Protein AF-M3PSP5-F1 (afdb_monomer)

InterPro domains:
  IPR040838 SabA, N-terminal extracellular adhesion domain [PF18304] (1-96)

Solvent-accessible surface area (backbone atoms only — not comparable to full-atom values): 12560 Å² total; per-residue (Å²): 134,87,83,80,88,46,71,69,58,51,48,49,50,52,50,49,55,52,50,48,53,65,69,66,36,55,78,44,66,11,85,61,64,26,48,46,41,74,40,71,76,63,64,45,34,44,50,82,75,40,36,70,48,52,49,30,53,51,50,24,48,52,30,50,53,50,27,49,54,52,49,53,56,55,57,74,65,59,68,97,65,86,81,74,59,96,78,69,42,68,86,41,73,85,57,40,55,61,32,54,53,46,29,56,50,26,52,54,50,49,52,36,41,50,27,56,48,46,30,50,52,28,54,69,64,35,73,65,63,47,37,60,26,44,35,33,55,86,43,84,51,59,81,52,90,54,101,55,32,75,48,31,43,29,66,52,40,48,62,50,46,54,51,50,55,50,50,41,56,52,55,48,52,54,34,50,51,45,34,52,50,19,49,38,46,71,40,31,70,60,48,51,52,48,51,55,50,50,43,51,49,52,38,57,54,42,74,74,43,87,90,35,74,90,53,60,66,74,56,85,85,80,91,85,135

Foldseek 3Di:
DDDDDDQLVVLVVLLVVLCCLVVVQDKDQCPPQVVLLVHDRDTGTCCVVCVLVSVLSNLLSVLSNVLVVLVVVLVVPDDPDQDADPDQDLVDPVRLPSLVVLLVSLVSVLSSLVSLVSSLVSLVSRDDSNSVQLQDQPDDAQPDDDPPRRSHNSPNNVVVSVVSVVVSVVVNVVSVVSNVVSVCSNVVVVNVVVVVVVLVVLLVVLVPDPPSPVCHCVDDDDDDD

pLDDT: mean 90.33, std 10.08, range [54.62, 98.81]

Sequence (225 aa):
MTYHNNAEYLLQQAATIMQVLMTQNPHVQTSNGGKAWGLSSTPGNVMDIFGPSFNAINEMIKNAQTALAKTQQLNANENAQITQPDNFNPYTSKDKGFAQEMLNRAEAQAEILNLAKQVADNFHSIQGPIQGDLEQCKAGSAGVITNNTWGSGCAFVKETLNSLEQHTAYYGNQVNQDRALAQTILNFKEALNTLNKDSKAINNGISHLPNAKPLQNMTHAAQNP

Nearest PDB structures (foldseek):
  6gmm-assembly1_A  TM=6.313E-01  e=1.521E-07  Helicobacter pylori
  5lp2-assembly1_B  TM=7.710E-01  e=2.043E-06  Helicobacter pylori G27
  6qd6-assembly9_I  TM=7.468E-01  e=5.679E-04  Helicobacter pylori
  4o5j-assembly1_A  TM=5.998E-01  e=1.055E-04  Helicobacter pylori 26695
  6qd6-assembly7_G  TM=6.123E-01  e=6.252E-04  Helicobacter pylori

Mean predicted aligned error: 6.65 Å

Structure (mmCIF, N/CA/C/O backbone):
data_AF-M3PSP5-F1
#
_entry.id   AF-M3PSP5-F1
#
loop_
_atom_site.group_PDB
_atom_site.id
_atom_site.type_symbol
_atom_site.label_atom_id
_atom_site.label_alt_id
_atom_site.label_comp_id
_atom_site.label_asym_id
_atom_site.label_entity_id
_atom_site.label_seq_id
_atom_site.pdbx_PDB_ins_code
_atom_site.Cartn_x
_atom_site.Cartn_y
_atom_site.Cartn_z
_atom_site.occupancy
_atom_site.B_iso_or_equiv
_atom_site.auth_seq_id
_atom_site.auth_comp_id
_atom_site.auth_asym_id
_atom_site.auth_atom_id
_atom_site.pdbx_PDB_model_num
ATOM 1 N N . MET A 1 1 ? -9.233 -10.350 -34.232 1.00 54.62 1 MET A N 1
ATOM 2 C CA . MET A 1 1 ? -8.281 -10.294 -33.103 1.00 54.62 1 MET A CA 1
ATOM 3 C C . MET A 1 1 ? -9.091 -10.107 -31.837 1.00 54.62 1 MET A C 1
ATOM 5 O O . MET A 1 1 ? -9.946 -9.230 -31.826 1.00 54.62 1 MET A O 1
ATOM 9 N N . THR A 1 2 ? -8.883 -10.944 -30.824 1.00 77.06 2 THR A N 1
ATOM 10 C CA . THR A 1 2 ? -9.488 -10.747 -29.499 1.00 77.06 2 THR A CA 1
ATOM 11 C C . THR A 1 2 ? -8.565 -9.826 -28.717 1.00 77.06 2 THR A C 1
ATOM 13 O O . THR A 1 2 ? -7.399 -10.157 -28.517 1.00 77.06 2 THR A O 1
ATOM 16 N N . TYR A 1 3 ? -9.055 -8.649 -28.339 1.00 74.38 3 TYR A N 1
ATOM 17 C CA . TYR A 1 3 ? -8.290 -7.711 -27.524 1.00 74.38 3 TYR A CA 1
ATOM 18 C C . TYR A 1 3 ? -8.563 -8.003 -26.051 1.00 74.38 3 TYR A C 1
ATOM 20 O O . TYR A 1 3 ? -9.712 -7.983 -25.613 1.00 74.38 3 TYR A O 1
ATOM 28 N N . HIS A 1 4 ? -7.506 -8.276 -25.292 1.00 86.25 4 HIS A N 1
ATOM 29 C CA . HIS A 1 4 ? -7.582 -8.412 -23.844 1.00 86.25 4 HIS A CA 1
ATOM 30 C C . HIS A 1 4 ? -7.244 -7.061 -23.210 1.00 86.25 4 HIS A C 1
ATOM 32 O O . HIS A 1 4 ? -6.147 -6.541 -23.393 1.00 86.25 4 HIS A O 1
ATOM 38 N N . ASN A 1 5 ? -8.204 -6.478 -22.493 1.00 90.62 5 ASN A N 1
ATOM 39 C CA . ASN A 1 5 ? -8.057 -5.188 -21.817 1.00 90.62 5 ASN A CA 1
ATOM 40 C C . ASN A 1 5 ? -8.432 -5.329 -20.336 1.00 90.62 5 ASN A C 1
ATOM 42 O O . ASN A 1 5 ? -9.436 -4.793 -19.875 1.00 90.62 5 ASN A O 1
ATOM 46 N N . ASN A 1 6 ? -7.669 -6.144 -19.611 1.00 94.94 6 ASN A N 1
ATOM 47 C CA . ASN A 1 6 ? -7.788 -6.286 -18.164 1.00 94.94 6 ASN A CA 1
ATOM 48 C C . ASN A 1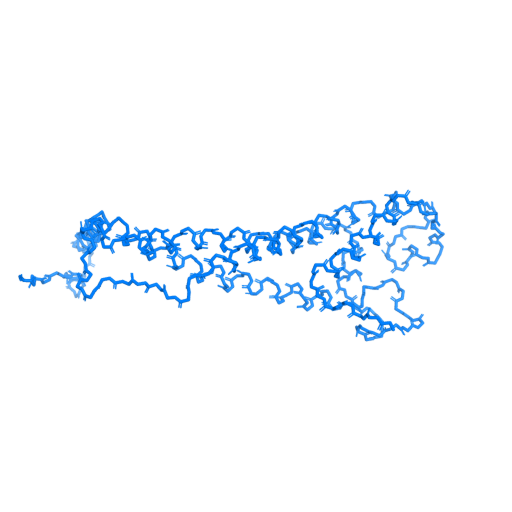 6 ? -6.409 -6.107 -17.513 1.00 94.94 6 ASN A C 1
ATOM 50 O O . ASN A 1 6 ? -5.380 -6.229 -18.182 1.00 94.94 6 ASN A O 1
ATOM 54 N N . ALA A 1 7 ? -6.399 -5.801 -16.214 1.00 95.88 7 ALA A N 1
ATOM 55 C CA . ALA A 1 7 ? -5.177 -5.468 -15.485 1.00 95.88 7 ALA A CA 1
ATOM 56 C C . ALA A 1 7 ? -4.135 -6.597 -15.521 1.00 95.88 7 ALA A C 1
ATOM 58 O O . ALA A 1 7 ? -2.956 -6.323 -15.721 1.00 95.88 7 ALA A O 1
ATOM 59 N N . GLU A 1 8 ? -4.565 -7.854 -15.389 1.00 96.25 8 GLU A N 1
ATOM 60 C CA . GLU A 1 8 ? -3.681 -9.026 -15.410 1.00 96.25 8 GLU A CA 1
ATOM 61 C C . GLU A 1 8 ? -2.929 -9.122 -16.740 1.00 96.25 8 GLU A C 1
ATOM 63 O O . GLU A 1 8 ? -1.700 -9.186 -16.773 1.00 96.25 8 GLU A O 1
ATOM 68 N N . TYR A 1 9 ? -3.668 -9.033 -17.847 1.00 96.56 9 TYR A N 1
ATOM 69 C CA . TYR A 1 9 ? -3.096 -9.077 -19.183 1.00 96.56 9 TYR A CA 1
ATOM 70 C C . TYR A 1 9 ? -2.145 -7.901 -19.436 1.00 96.56 9 TYR A C 1
ATOM 72 O O . TYR A 1 9 ? -1.029 -8.108 -19.911 1.00 96.56 9 TYR A O 1
ATOM 80 N N . LEU A 1 10 ? -2.548 -6.671 -19.104 1.00 97.25 10 LEU A N 1
ATOM 81 C CA . LEU A 1 10 ? -1.727 -5.481 -19.348 1.00 97.25 10 LEU A CA 1
ATOM 82 C C . LEU A 1 10 ? -0.448 -5.470 -18.499 1.00 97.25 10 LEU A C 1
ATOM 84 O O . LEU A 1 10 ? 0.620 -5.136 -19.014 1.00 97.25 10 LEU A O 1
ATOM 88 N N . LEU A 1 11 ? -0.521 -5.897 -17.234 1.00 98.00 11 LEU A N 1
ATOM 89 C CA . LEU A 1 11 ? 0.659 -6.061 -16.381 1.00 98.00 11 LEU A CA 1
ATOM 90 C C . LEU A 1 11 ? 1.593 -7.148 -16.921 1.00 98.00 11 LEU A C 1
ATOM 92 O O . LEU A 1 11 ? 2.808 -6.967 -16.899 1.00 98.00 11 LEU A O 1
ATOM 96 N N . GLN A 1 12 ? 1.053 -8.240 -17.471 1.00 97.81 12 GLN A N 1
ATOM 97 C CA . GLN A 1 12 ? 1.862 -9.268 -18.127 1.00 97.81 12 GLN A CA 1
ATOM 98 C C . GLN A 1 12 ? 2.560 -8.739 -19.390 1.00 97.81 12 GLN A C 1
ATOM 100 O O . GLN A 1 12 ? 3.720 -9.076 -19.639 1.00 97.81 12 GLN A O 1
ATOM 105 N N . GLN A 1 13 ? 1.895 -7.893 -20.184 1.00 97.44 13 GLN A N 1
ATOM 106 C CA . GLN A 1 13 ? 2.531 -7.239 -21.332 1.00 97.44 13 GLN A CA 1
ATOM 107 C C . GLN A 1 13 ? 3.665 -6.309 -20.881 1.00 97.44 13 GLN A C 1
ATOM 109 O O . GLN A 1 13 ? 4.766 -6.388 -21.425 1.00 97.44 13 GLN A O 1
ATOM 114 N N . ALA A 1 14 ? 3.440 -5.491 -19.847 1.00 97.50 14 ALA A N 1
ATOM 115 C CA . ALA A 1 14 ? 4.476 -4.632 -19.274 1.00 97.50 14 ALA A CA 1
ATOM 116 C C . ALA A 1 14 ? 5.675 -5.448 -18.754 1.00 97.50 14 ALA A C 1
ATOM 118 O O . ALA A 1 14 ? 6.821 -5.134 -19.081 1.00 97.50 14 ALA A O 1
ATOM 119 N N . ALA A 1 15 ? 5.418 -6.540 -18.024 1.00 98.19 15 ALA A N 1
ATOM 120 C CA . ALA A 1 15 ? 6.452 -7.463 -17.552 1.00 98.19 15 ALA A CA 1
ATOM 121 C C . ALA A 1 15 ? 7.258 -8.058 -18.716 1.00 98.19 15 ALA A C 1
ATOM 123 O O . ALA A 1 15 ? 8.484 -8.117 -18.657 1.00 98.19 15 ALA A O 1
ATOM 124 N N . THR A 1 16 ? 6.579 -8.447 -19.799 1.00 98.19 16 THR A N 1
ATOM 125 C CA . THR A 1 16 ? 7.215 -9.013 -20.998 1.00 98.19 16 THR A CA 1
ATOM 126 C C . THR A 1 16 ? 8.126 -7.992 -21.680 1.00 98.19 16 THR A C 1
ATOM 128 O O . THR A 1 16 ? 9.257 -8.324 -22.029 1.00 98.19 16 THR A O 1
ATOM 131 N N . ILE A 1 17 ? 7.677 -6.740 -21.831 1.00 96.88 17 ILE A N 1
ATOM 132 C CA . ILE A 1 17 ? 8.497 -5.654 -22.394 1.00 96.88 17 ILE A CA 1
ATOM 133 C C . ILE A 1 17 ? 9.771 -5.470 -21.564 1.00 96.88 17 ILE A C 1
ATOM 135 O O . ILE A 1 17 ? 10.871 -5.475 -22.119 1.00 96.88 17 ILE A O 1
ATOM 139 N N . MET A 1 18 ? 9.635 -5.368 -20.238 1.00 97.62 18 MET A N 1
ATOM 140 C CA . MET A 1 18 ? 10.781 -5.206 -19.342 1.00 97.62 18 MET A CA 1
ATOM 141 C C . MET A 1 18 ? 11.732 -6.398 -19.405 1.00 97.62 18 MET A C 1
ATOM 143 O O . MET A 1 18 ? 12.938 -6.213 -19.550 1.00 97.62 18 MET A O 1
ATOM 147 N N . GLN A 1 19 ? 11.200 -7.620 -19.379 1.00 97.56 19 GLN A N 1
ATOM 148 C CA . GLN A 1 19 ? 11.998 -8.836 -19.485 1.00 97.56 19 GLN A CA 1
ATOM 149 C C . GLN A 1 19 ? 12.806 -8.872 -20.787 1.00 97.56 19 GLN A C 1
ATOM 151 O O . GLN A 1 19 ? 13.998 -9.184 -20.755 1.00 97.56 19 GLN A O 1
ATOM 156 N N . VAL A 1 20 ? 12.187 -8.537 -21.924 1.00 97.94 20 VAL A N 1
ATOM 157 C CA . VAL A 1 20 ? 12.868 -8.493 -23.225 1.00 97.94 20 VAL A CA 1
ATOM 158 C C . VAL A 1 20 ? 13.975 -7.442 -23.220 1.00 97.94 20 VAL A C 1
ATOM 160 O O . VAL A 1 20 ? 15.101 -7.771 -23.587 1.00 97.94 20 VAL A O 1
ATOM 163 N N . LEU A 1 21 ? 13.701 -6.216 -22.763 1.00 95.19 21 LEU A N 1
ATOM 164 C CA . LEU A 1 21 ? 14.703 -5.144 -22.704 1.00 95.19 21 LEU A CA 1
ATOM 165 C C . LEU A 1 21 ? 15.902 -5.525 -21.828 1.00 95.19 21 LEU A C 1
ATOM 167 O O . LEU A 1 21 ? 17.046 -5.358 -22.249 1.00 95.19 21 LEU A O 1
ATOM 171 N N . MET A 1 22 ? 15.643 -6.078 -20.641 1.00 95.62 22 MET A N 1
ATOM 172 C CA . MET A 1 22 ? 16.691 -6.458 -19.693 1.00 95.62 22 MET A CA 1
ATOM 173 C C . MET A 1 22 ? 17.503 -7.671 -20.166 1.00 95.62 22 MET A C 1
ATOM 175 O O . MET A 1 22 ? 18.712 -7.718 -19.958 1.00 95.62 22 MET A O 1
ATOM 179 N N . THR A 1 23 ? 16.860 -8.643 -20.823 1.00 96.94 23 THR A N 1
ATOM 180 C CA . THR A 1 23 ? 17.513 -9.892 -21.258 1.00 96.94 23 THR A CA 1
ATOM 181 C C . THR A 1 23 ? 18.279 -9.717 -22.562 1.00 96.94 23 THR A C 1
ATOM 183 O O . THR A 1 23 ? 19.411 -10.174 -22.679 1.00 96.94 23 THR A O 1
ATOM 186 N N . GLN A 1 24 ? 17.662 -9.077 -23.559 1.00 96.88 24 GLN A N 1
ATOM 187 C CA . GLN A 1 24 ? 18.307 -8.860 -24.856 1.00 96.88 24 GLN A CA 1
ATOM 188 C C . GLN A 1 24 ? 19.417 -7.811 -24.764 1.00 96.88 24 GLN A C 1
ATOM 190 O O . GLN A 1 24 ? 20.310 -7.809 -25.605 1.00 96.88 24 GLN A O 1
ATOM 195 N N . ASN A 1 25 ? 19.349 -6.934 -23.753 1.00 94.12 25 ASN A N 1
ATOM 196 C CA . ASN A 1 25 ? 20.342 -5.914 -23.436 1.00 94.12 25 ASN A CA 1
ATOM 197 C C . ASN A 1 25 ? 20.912 -5.202 -24.684 1.00 94.12 25 ASN A C 1
ATOM 199 O O . ASN A 1 25 ? 22.128 -5.197 -24.891 1.00 94.12 25 ASN A O 1
ATOM 203 N N . PRO A 1 26 ? 20.054 -4.652 -25.568 1.00 91.56 26 PRO A N 1
ATOM 204 C CA . PRO A 1 26 ? 20.502 -4.100 -26.838 1.00 91.56 26 PRO A CA 1
ATOM 205 C C . PRO A 1 26 ? 21.483 -2.938 -26.656 1.00 91.56 26 PRO A C 1
ATOM 207 O O . PRO A 1 26 ? 21.406 -2.165 -25.698 1.00 91.56 26 PRO A O 1
ATOM 210 N N . HIS A 1 27 ? 22.369 -2.780 -27.636 1.00 88.25 27 HIS A N 1
ATOM 211 C CA . HIS A 1 27 ? 23.301 -1.662 -27.702 1.00 88.25 27 HIS A CA 1
ATOM 212 C C . HIS A 1 27 ? 22.599 -0.385 -28.189 1.00 88.25 27 HIS A C 1
ATOM 214 O O . HIS A 1 27 ? 21.970 -0.375 -29.249 1.00 88.25 27 HIS A O 1
ATOM 220 N N . VAL A 1 28 ? 22.768 0.722 -27.465 1.00 82.12 28 VAL A N 1
ATOM 221 C CA . VAL A 1 28 ? 22.212 2.036 -27.808 1.00 82.12 28 VAL A CA 1
ATOM 222 C C . VAL A 1 28 ? 23.326 3.006 -28.184 1.00 82.12 28 VAL A C 1
ATOM 224 O O . VAL A 1 28 ? 24.282 3.234 -27.444 1.00 82.12 28 VAL A O 1
ATOM 227 N N . GLN A 1 29 ? 23.174 3.630 -29.353 1.00 75.88 29 GLN A N 1
ATOM 228 C CA . GLN A 1 29 ? 23.988 4.771 -29.762 1.00 75.88 29 GLN A CA 1
ATOM 229 C C . GLN A 1 29 ? 23.452 6.035 -29.078 1.00 75.88 29 GLN A C 1
ATOM 231 O O . GLN A 1 29 ? 22.361 6.521 -29.386 1.00 75.88 29 GLN A O 1
ATOM 236 N N . THR A 1 30 ? 24.208 6.582 -28.128 1.00 64.44 30 THR A N 1
ATOM 237 C CA . THR A 1 30 ? 23.757 7.721 -27.309 1.00 64.44 30 THR A CA 1
ATOM 238 C C . THR A 1 30 ? 23.994 9.085 -27.954 1.00 64.44 30 THR A C 1
ATOM 240 O O . THR A 1 30 ? 23.561 10.094 -27.395 1.00 64.44 30 THR A O 1
ATOM 243 N N . SER A 1 31 ? 24.600 9.129 -29.148 1.00 62.66 31 SER A N 1
ATOM 244 C CA . SER A 1 31 ? 24.856 10.358 -29.915 1.00 62.66 31 SER A CA 1
ATOM 245 C C . SER A 1 31 ? 23.592 11.198 -30.136 1.00 62.66 31 SER A C 1
ATOM 247 O O . SER A 1 31 ? 23.681 12.424 -30.064 1.00 62.66 31 SER A O 1
ATOM 249 N N . ASN A 1 32 ? 22.432 10.540 -30.283 1.00 59.47 32 ASN A N 1
ATOM 250 C CA . ASN A 1 32 ? 21.101 11.161 -30.274 1.00 59.47 32 ASN A CA 1
ATOM 251 C C . ASN A 1 32 ? 20.176 10.574 -29.190 1.00 59.47 32 ASN A C 1
ATOM 253 O O . ASN A 1 32 ? 19.455 11.319 -28.534 1.00 59.47 32 ASN A O 1
ATOM 257 N N . GLY A 1 33 ? 20.215 9.253 -28.963 1.00 57.66 33 GLY A N 1
ATOM 258 C CA . GLY A 1 33 ? 19.268 8.571 -28.073 1.00 57.66 33 GLY A CA 1
ATOM 259 C C . GLY A 1 33 ? 19.502 8.807 -26.580 1.00 57.66 33 GLY A C 1
ATOM 260 O O . GLY A 1 33 ? 18.540 8.873 -25.836 1.00 57.66 33 GLY A O 1
ATOM 261 N N . GLY A 1 34 ? 20.753 8.970 -26.134 1.00 61.78 34 GLY A N 1
ATOM 262 C CA . GLY A 1 34 ? 21.088 9.178 -24.715 1.00 61.78 34 GLY A CA 1
ATOM 263 C C . GLY A 1 34 ? 21.032 10.647 -24.301 1.00 61.78 34 GLY A C 1
ATOM 264 O O . GLY A 1 34 ? 20.540 10.962 -23.221 1.00 61.78 34 GLY A O 1
ATOM 265 N N . LYS A 1 35 ? 21.430 11.562 -25.199 1.00 65.56 35 LYS A N 1
ATOM 266 C CA . LYS A 1 35 ? 21.263 13.013 -24.995 1.00 65.56 35 LYS A CA 1
ATOM 267 C C . LYS A 1 35 ? 19.806 13.412 -24.760 1.00 65.56 35 LYS A C 1
ATOM 269 O O . LYS A 1 35 ? 19.552 14.330 -23.990 1.00 65.56 35 LYS A O 1
ATOM 274 N N . ALA A 1 36 ? 18.872 12.713 -25.407 1.00 65.75 36 ALA A N 1
ATOM 275 C CA . ALA A 1 36 ? 17.437 12.908 -25.229 1.00 65.75 36 ALA A CA 1
ATOM 276 C C . ALA A 1 36 ? 16.971 12.723 -23.775 1.00 65.75 36 ALA A C 1
ATOM 278 O O . ALA A 1 36 ? 16.025 13.379 -23.362 1.00 65.75 36 ALA A O 1
ATOM 279 N N . TRP A 1 37 ? 17.669 11.874 -23.016 1.00 69.19 37 TRP A N 1
ATOM 280 C CA . TRP A 1 37 ? 17.407 11.574 -21.605 1.00 69.19 37 TRP A CA 1
ATOM 281 C C . TRP A 1 37 ? 18.421 12.255 -20.662 1.00 69.19 37 TRP A C 1
ATOM 283 O O . TRP A 1 37 ? 18.691 11.791 -19.555 1.00 69.19 37 TRP A O 1
ATOM 293 N N . GLY A 1 38 ? 19.096 13.311 -21.140 1.00 67.19 38 GLY A N 1
ATOM 294 C CA . GLY A 1 38 ? 20.093 14.057 -20.364 1.00 67.19 38 GLY A CA 1
ATOM 295 C C . GLY A 1 38 ? 21.379 13.286 -20.035 1.00 67.19 38 GLY A C 1
ATOM 296 O O . GLY A 1 38 ? 22.119 13.700 -19.143 1.00 67.19 38 GLY A O 1
ATOM 297 N N . LEU A 1 39 ? 21.664 12.179 -20.729 1.00 69.31 39 LEU A N 1
ATOM 298 C CA . LEU A 1 39 ? 22.824 11.324 -20.463 1.00 69.31 39 LEU A CA 1
ATOM 299 C C . LEU A 1 39 ? 24.069 11.775 -21.243 1.00 69.31 39 LEU A C 1
ATOM 301 O O . LEU A 1 39 ? 23.979 12.337 -22.341 1.00 69.31 39 LEU A O 1
ATOM 305 N N . SER A 1 40 ? 25.255 11.490 -20.694 1.00 65.31 40 SER A N 1
ATOM 306 C CA . SER A 1 40 ? 26.525 11.703 -21.394 1.00 65.31 40 SER A CA 1
ATOM 307 C C . SER A 1 40 ? 26.607 10.835 -22.661 1.00 65.31 40 SER A C 1
ATOM 309 O O . SER A 1 40 ? 25.990 9.775 -22.766 1.00 65.31 40 SER A O 1
ATOM 311 N N . SER A 1 41 ? 27.343 11.303 -23.673 1.00 63.50 41 SER A N 1
ATOM 312 C CA . SER A 1 41 ? 27.431 10.658 -24.995 1.00 63.50 41 SER A CA 1
ATOM 313 C C . SER A 1 41 ? 28.362 9.439 -25.008 1.00 63.50 41 SER A C 1
ATOM 315 O O . SER A 1 41 ? 29.310 9.393 -25.788 1.00 63.50 41 SER A O 1
ATOM 317 N N . THR A 1 42 ? 28.100 8.458 -24.147 1.00 67.88 42 THR A N 1
ATOM 318 C CA . THR A 1 42 ? 28.816 7.177 -24.126 1.00 67.88 42 THR A CA 1
ATOM 319 C C . THR A 1 42 ? 27.889 6.091 -24.671 1.00 67.88 42 THR A C 1
ATOM 321 O O . THR A 1 42 ? 26.865 5.820 -24.043 1.00 67.88 42 THR A O 1
ATOM 324 N N . PRO A 1 43 ? 28.135 5.529 -25.868 1.00 73.81 43 PRO A N 1
ATOM 325 C CA . PRO A 1 43 ? 27.390 4.370 -26.352 1.00 73.81 43 PRO A CA 1
ATOM 326 C C . PRO A 1 43 ? 27.550 3.192 -25.387 1.00 73.81 43 PRO A C 1
ATOM 328 O O . PRO A 1 43 ? 28.601 3.043 -24.765 1.00 73.81 43 PRO A O 1
ATOM 331 N N . GLY A 1 44 ? 26.522 2.362 -25.258 1.00 82.62 44 GLY A N 1
ATOM 332 C CA . GLY A 1 44 ? 26.545 1.238 -24.328 1.00 82.62 44 GLY A CA 1
ATOM 333 C C . GLY A 1 44 ? 25.271 0.415 -24.391 1.00 82.62 44 GLY A C 1
ATOM 334 O O . GLY A 1 44 ? 24.332 0.758 -25.114 1.00 82.62 44 GLY A O 1
ATOM 335 N N . ASN A 1 45 ? 25.235 -0.684 -23.645 1.00 89.88 45 ASN A N 1
ATOM 336 C CA . ASN A 1 45 ? 24.037 -1.509 -23.580 1.00 89.88 45 ASN A CA 1
ATOM 337 C C . ASN A 1 45 ? 22.996 -0.873 -22.653 1.00 89.88 45 ASN A C 1
ATOM 339 O O . ASN A 1 45 ? 23.337 -0.152 -21.713 1.00 89.88 45 ASN A O 1
ATOM 343 N N . VAL A 1 46 ? 21.712 -1.146 -22.891 1.00 89.25 46 VAL A N 1
ATOM 344 C CA . VAL A 1 46 ? 20.628 -0.545 -22.093 1.00 89.25 46 VAL A CA 1
ATOM 345 C C . VAL A 1 46 ? 20.721 -0.852 -20.602 1.00 89.25 46 VAL A C 1
ATOM 347 O O . VAL A 1 46 ? 20.327 -0.007 -19.812 1.00 89.25 46 VAL A O 1
ATOM 350 N N . MET A 1 47 ? 21.251 -2.005 -20.188 1.00 92.19 47 MET A N 1
ATOM 351 C CA . MET A 1 47 ? 21.399 -2.328 -18.765 1.00 92.19 47 MET A CA 1
ATOM 352 C C . MET A 1 47 ? 22.514 -1.527 -18.096 1.00 92.19 47 MET A C 1
ATOM 354 O O . MET A 1 47 ? 22.370 -1.156 -16.933 1.00 92.19 47 MET A O 1
ATOM 358 N N . ASP A 1 48 ? 23.580 -1.205 -18.828 1.00 89.50 48 ASP A N 1
ATOM 359 C CA . ASP A 1 48 ? 24.665 -0.362 -18.314 1.00 89.50 48 ASP A CA 1
ATOM 360 C C . ASP A 1 48 ? 24.176 1.080 -18.106 1.00 89.50 48 ASP A C 1
ATOM 362 O O . ASP A 1 48 ? 24.606 1.774 -17.188 1.00 89.50 48 ASP A O 1
ATOM 366 N N . ILE A 1 49 ? 23.243 1.520 -18.956 1.00 85.25 49 ILE A N 1
ATOM 367 C CA . ILE A 1 49 ? 22.728 2.891 -18.985 1.00 85.25 49 ILE A CA 1
ATOM 368 C C . ILE A 1 49 ? 21.504 3.073 -18.069 1.00 85.25 49 ILE A C 1
ATOM 370 O O . ILE A 1 49 ? 21.415 4.057 -17.338 1.00 85.25 49 ILE A O 1
ATOM 374 N N . PHE A 1 50 ? 20.552 2.139 -18.109 1.00 89.75 50 PHE A N 1
ATOM 375 C CA . PHE A 1 50 ? 19.226 2.241 -17.486 1.00 89.75 50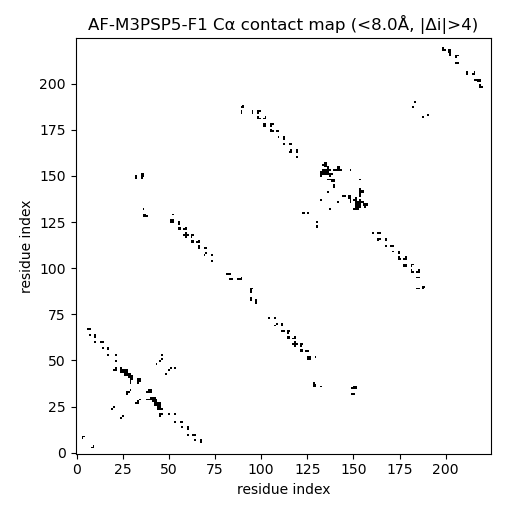 PHE A CA 1
ATOM 376 C C . PHE A 1 50 ? 18.942 1.139 -16.462 1.00 89.75 50 PHE A C 1
ATOM 378 O O . PHE A 1 50 ? 17.828 1.076 -15.948 1.00 89.75 50 PHE A O 1
ATOM 385 N N . GLY A 1 51 ? 19.910 0.273 -16.146 1.00 93.19 51 GLY A N 1
ATOM 386 C CA . GLY A 1 51 ? 19.719 -0.875 -15.253 1.00 93.19 51 GLY A CA 1
ATOM 387 C C . GLY A 1 51 ? 18.995 -0.541 -13.942 1.00 93.19 51 GLY A C 1
ATOM 388 O O . GLY A 1 51 ? 17.997 -1.196 -13.639 1.00 93.19 51 GLY A O 1
ATOM 389 N N . PRO A 1 52 ? 19.408 0.500 -13.189 1.00 94.44 52 PRO A N 1
ATOM 390 C CA . PRO A 1 52 ? 18.690 0.926 -11.988 1.00 94.44 52 PRO A CA 1
ATOM 391 C C . PRO A 1 52 ? 17.226 1.313 -12.254 1.00 94.44 52 PRO A C 1
ATOM 393 O O . PRO A 1 52 ? 16.337 0.853 -11.540 1.00 94.44 52 PRO A O 1
ATOM 396 N N . SER A 1 53 ? 16.955 2.089 -13.309 1.00 94.62 53 SER A N 1
ATOM 397 C CA . SER A 1 53 ? 15.595 2.494 -13.690 1.00 94.62 53 SER A CA 1
ATOM 398 C C . SER A 1 53 ? 14.739 1.301 -14.119 1.00 94.62 53 SER A C 1
ATOM 400 O O . SER A 1 53 ? 13.577 1.198 -13.738 1.00 94.62 53 SER A O 1
ATOM 402 N N . PHE A 1 54 ? 15.310 0.364 -14.879 1.00 96.19 54 PHE A N 1
ATOM 403 C CA . PHE A 1 54 ? 14.625 -0.860 -15.290 1.00 96.19 54 PHE A CA 1
ATOM 404 C C . PHE A 1 54 ? 14.304 -1.758 -14.100 1.00 96.19 54 PHE A C 1
ATOM 406 O O . PHE A 1 54 ? 13.202 -2.296 -14.038 1.00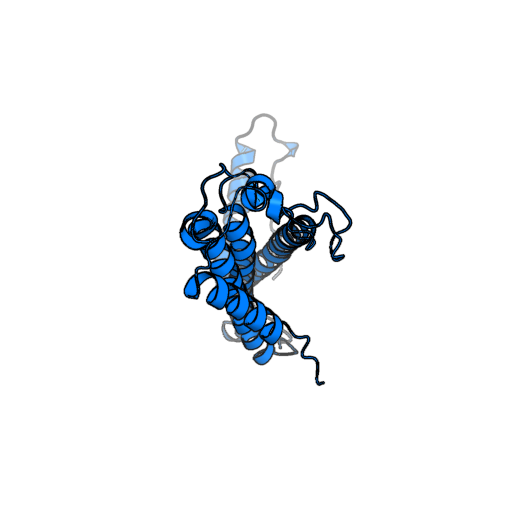 96.19 54 PHE A O 1
ATOM 413 N N . ASN A 1 55 ? 15.213 -1.873 -13.130 1.00 97.75 55 ASN A N 1
ATOM 414 C CA . ASN A 1 55 ? 14.954 -2.613 -11.899 1.00 97.75 55 ASN A CA 1
ATOM 415 C C . ASN A 1 55 ? 13.802 -1.986 -11.107 1.00 97.75 55 ASN A C 1
ATOM 417 O O . ASN A 1 55 ? 12.891 -2.707 -10.708 1.00 97.75 55 ASN A O 1
ATOM 421 N N . ALA A 1 56 ? 13.792 -0.660 -10.946 1.00 98.38 56 ALA A N 1
ATOM 422 C CA . ALA A 1 56 ? 12.696 0.046 -10.285 1.00 98.38 56 ALA A CA 1
ATOM 423 C C . ALA A 1 56 ? 11.346 -0.212 -10.980 1.00 98.38 56 ALA A C 1
ATOM 425 O O . ALA A 1 56 ? 10.384 -0.610 -10.325 1.00 98.38 56 ALA A O 1
ATOM 426 N N . ILE A 1 57 ? 11.284 -0.084 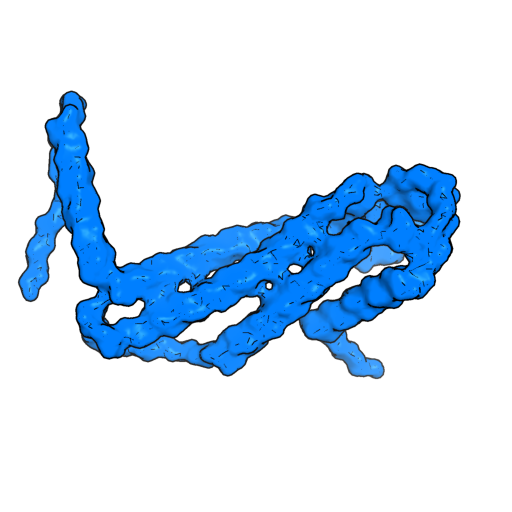-12.311 1.00 98.19 57 ILE A N 1
ATOM 427 C CA . ILE A 1 57 ? 10.069 -0.355 -13.101 1.00 98.19 57 ILE A CA 1
ATOM 428 C C . ILE A 1 57 ? 9.647 -1.830 -12.998 1.00 98.19 57 ILE A C 1
ATOM 430 O O . ILE A 1 57 ? 8.461 -2.137 -12.892 1.00 98.19 57 ILE A O 1
ATOM 434 N N . ASN A 1 58 ? 10.597 -2.764 -12.986 1.00 98.38 58 ASN A N 1
ATOM 435 C CA . ASN A 1 58 ? 10.304 -4.183 -12.812 1.00 98.38 58 ASN A CA 1
ATOM 436 C C . ASN A 1 58 ? 9.693 -4.474 -11.428 1.00 98.38 58 ASN A C 1
ATOM 438 O O . ASN A 1 58 ? 8.723 -5.224 -11.332 1.00 98.38 58 ASN A O 1
ATOM 442 N N . GLU A 1 59 ? 10.193 -3.838 -10.364 1.00 98.69 59 GLU A N 1
ATOM 443 C CA . GLU A 1 59 ? 9.593 -3.941 -9.028 1.00 98.69 59 GLU A CA 1
ATOM 444 C C . GLU A 1 59 ? 8.220 -3.254 -8.948 1.00 98.69 59 GLU A C 1
ATOM 446 O O . GLU A 1 59 ? 7.316 -3.775 -8.296 1.00 98.69 59 GLU A O 1
ATOM 451 N N . MET A 1 60 ? 7.997 -2.137 -9.657 1.00 98.75 60 MET A N 1
ATOM 452 C CA . MET A 1 60 ? 6.654 -1.549 -9.806 1.00 98.75 60 MET A CA 1
ATOM 453 C C . MET A 1 60 ? 5.663 -2.567 -10.382 1.00 98.75 60 MET A C 1
ATOM 455 O O . MET A 1 60 ? 4.572 -2.745 -9.841 1.00 98.75 60 MET A O 1
ATOM 459 N N . ILE A 1 61 ? 6.047 -3.266 -11.454 1.00 98.75 61 ILE A N 1
ATOM 460 C CA . ILE A 1 61 ? 5.193 -4.263 -12.108 1.00 98.75 61 ILE A CA 1
ATOM 461 C C . ILE A 1 61 ? 4.895 -5.430 -11.160 1.00 98.75 61 ILE A C 1
ATOM 463 O O . ILE A 1 61 ? 3.733 -5.812 -11.021 1.00 98.75 61 ILE A O 1
ATOM 467 N N . LYS A 1 62 ? 5.904 -5.952 -10.450 1.00 98.75 62 LYS A N 1
ATOM 468 C CA . LYS A 1 62 ? 5.715 -7.031 -9.463 1.00 98.75 62 LYS A CA 1
ATOM 469 C C . LYS A 1 62 ? 4.784 -6.626 -8.322 1.00 98.75 62 LYS A C 1
ATOM 471 O O . LYS A 1 62 ? 3.889 -7.393 -7.955 1.00 98.75 62 LYS A O 1
ATOM 476 N N . ASN A 1 63 ? 4.959 -5.421 -7.779 1.00 98.81 63 ASN A N 1
ATOM 477 C CA . ASN A 1 63 ? 4.102 -4.906 -6.713 1.00 98.81 63 ASN A CA 1
ATOM 478 C C . ASN A 1 63 ? 2.657 -4.735 -7.198 1.00 98.81 63 ASN A C 1
ATOM 480 O O . ASN A 1 63 ? 1.729 -5.155 -6.506 1.00 98.81 63 ASN A O 1
ATOM 484 N N . ALA A 1 64 ? 2.454 -4.224 -8.415 1.00 98.75 64 ALA A N 1
ATOM 485 C CA . ALA A 1 64 ? 1.130 -4.103 -9.020 1.00 98.75 64 ALA A CA 1
ATOM 486 C C . ALA A 1 64 ? 0.468 -5.469 -9.293 1.00 98.75 64 ALA A C 1
ATOM 488 O O . ALA A 1 64 ? -0.717 -5.643 -9.011 1.00 98.75 64 ALA A O 1
ATOM 489 N N . GLN A 1 65 ? 1.221 -6.464 -9.778 1.00 98.69 65 GLN A N 1
ATOM 490 C CA . GLN A 1 65 ? 0.728 -7.837 -9.963 1.00 98.69 65 GLN A CA 1
ATOM 491 C C . GLN A 1 65 ? 0.324 -8.478 -8.632 1.00 98.69 65 GLN A C 1
ATOM 493 O O . GLN A 1 65 ? -0.736 -9.096 -8.530 1.00 98.69 65 GLN A O 1
ATOM 498 N N . THR A 1 66 ? 1.133 -8.282 -7.589 1.00 98.69 66 THR A N 1
ATOM 499 C CA . THR A 1 66 ? 0.833 -8.788 -6.244 1.00 98.69 66 THR A CA 1
ATOM 500 C C . THR A 1 66 ? -0.416 -8.118 -5.668 1.00 98.69 66 THR A C 1
ATOM 502 O O . THR A 1 66 ? -1.281 -8.799 -5.113 1.00 98.69 66 THR A O 1
ATOM 505 N N . ALA A 1 67 ? -0.556 -6.799 -5.842 1.00 98.50 67 ALA A N 1
ATOM 506 C CA . ALA A 1 67 ? -1.740 -6.055 -5.421 1.00 98.50 67 ALA A CA 1
ATOM 507 C C . ALA A 1 67 ? -3.004 -6.550 -6.141 1.00 98.50 67 ALA A C 1
ATOM 509 O O . ALA A 1 67 ? -4.040 -6.740 -5.501 1.00 98.50 67 ALA A O 1
ATOM 510 N N . LEU A 1 68 ? -2.914 -6.822 -7.448 1.00 98.31 68 LEU A N 1
ATOM 511 C CA . LEU A 1 68 ? -4.016 -7.379 -8.230 1.00 98.31 68 LEU A CA 1
ATOM 512 C C . LEU A 1 68 ? -4.436 -8.763 -7.715 1.00 98.31 68 LEU A C 1
ATOM 514 O O . LEU A 1 68 ? -5.619 -8.969 -7.448 1.00 98.31 68 LEU A O 1
ATOM 518 N N . ALA A 1 69 ? -3.485 -9.680 -7.521 1.00 98.12 69 ALA A N 1
ATOM 519 C CA .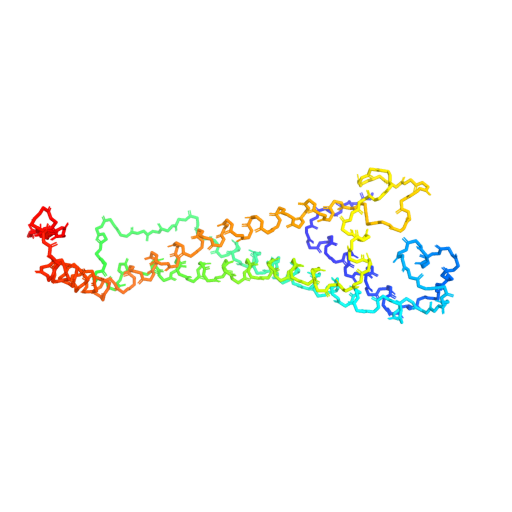 ALA A 1 69 ? -3.772 -11.029 -7.033 1.00 98.12 69 ALA A CA 1
ATOM 520 C C . ALA A 1 69 ? -4.443 -11.008 -5.647 1.00 98.12 69 ALA A C 1
ATOM 522 O O . ALA A 1 69 ? -5.453 -11.679 -5.423 1.00 98.12 69 ALA A O 1
ATOM 523 N N . LYS A 1 70 ? -3.936 -10.176 -4.727 1.00 97.62 70 LYS A N 1
ATOM 524 C CA . L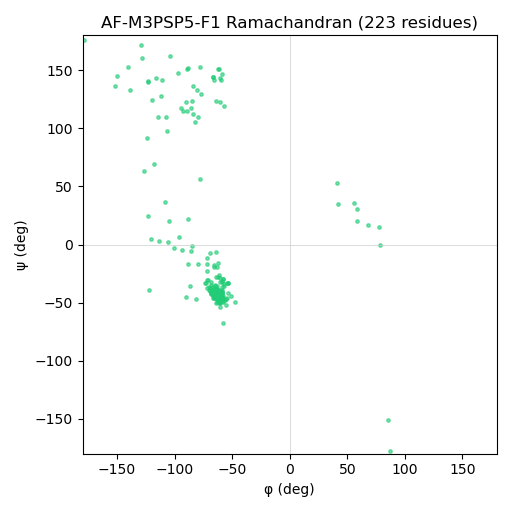YS A 1 70 ? -4.536 -9.990 -3.395 1.00 97.62 70 LYS A CA 1
ATOM 525 C C . LYS A 1 70 ? -5.930 -9.370 -3.466 1.00 97.62 70 LYS A C 1
ATOM 527 O O . LYS A 1 70 ? -6.815 -9.792 -2.729 1.00 97.62 70 LYS A O 1
ATOM 532 N N . THR A 1 71 ? -6.148 -8.421 -4.375 1.00 96.94 71 THR A N 1
ATOM 533 C CA . THR A 1 71 ? -7.470 -7.818 -4.604 1.00 96.94 71 THR A CA 1
ATOM 534 C C . THR A 1 71 ? -8.468 -8.860 -5.112 1.00 96.94 71 THR A C 1
ATOM 536 O O . THR A 1 71 ? -9.570 -8.967 -4.581 1.00 96.94 71 THR A O 1
ATOM 539 N N . GLN A 1 72 ? -8.079 -9.680 -6.092 1.00 95.81 72 GLN A N 1
ATOM 540 C CA . GLN A 1 72 ? -8.918 -10.768 -6.603 1.00 95.81 72 GLN A CA 1
ATOM 541 C C . GLN A 1 72 ? -9.263 -11.776 -5.499 1.00 95.81 72 GLN A C 1
ATOM 543 O O . GLN A 1 72 ? -10.423 -12.160 -5.363 1.00 95.81 72 GLN A O 1
ATOM 548 N N . GLN A 1 73 ? -8.287 -12.156 -4.669 1.00 94.75 73 GLN A N 1
ATOM 549 C CA . GLN A 1 73 ? -8.511 -13.049 -3.532 1.00 94.75 73 GLN A CA 1
ATOM 550 C C . GLN A 1 73 ? -9.454 -12.435 -2.485 1.00 94.75 73 GLN A C 1
ATOM 552 O O . GLN A 1 73 ? -10.317 -13.131 -1.949 1.00 94.75 73 GLN A O 1
ATOM 557 N N . LEU A 1 74 ? -9.301 -11.145 -2.179 1.00 93.62 74 LEU A N 1
ATOM 558 C CA . LEU A 1 74 ? -10.151 -10.451 -1.213 1.00 93.62 74 LEU A CA 1
ATOM 559 C C . LEU A 1 74 ? -11.609 -10.375 -1.693 1.00 93.62 74 LEU A C 1
ATOM 561 O O . LEU A 1 74 ? -12.524 -10.624 -0.903 1.00 93.62 74 LEU A O 1
ATOM 565 N N . ASN A 1 75 ? -11.807 -10.097 -2.985 1.00 91.56 75 ASN A N 1
ATOM 566 C CA . ASN A 1 75 ? -13.125 -10.012 -3.618 1.00 91.56 75 ASN A CA 1
ATOM 567 C C . ASN A 1 75 ? -13.787 -11.388 -3.770 1.00 91.56 75 ASN A C 1
ATOM 569 O O . ASN A 1 75 ? -14.986 -11.520 -3.562 1.00 91.56 75 ASN A O 1
ATOM 573 N N . ALA A 1 76 ? -13.020 -12.441 -4.073 1.00 89.81 76 ALA A N 1
ATOM 574 C CA . ALA A 1 76 ? -13.552 -13.805 -4.158 1.00 89.81 76 ALA A CA 1
ATOM 575 C C . ALA A 1 76 ? -14.135 -14.299 -2.824 1.00 89.81 76 ALA A C 1
ATOM 577 O O . ALA A 1 76 ? -15.018 -15.152 -2.808 1.00 89.81 76 ALA A O 1
ATOM 578 N N . ASN A 1 77 ? -13.643 -13.752 -1.712 1.00 80.44 77 ASN A N 1
ATOM 579 C CA . ASN A 1 77 ? -14.131 -14.056 -0.376 1.00 80.44 77 ASN A CA 1
ATOM 580 C C . ASN A 1 77 ? -15.155 -13.031 0.125 1.00 80.44 77 ASN A C 1
ATOM 582 O O . ASN A 1 77 ? -15.481 -13.074 1.306 1.00 80.44 77 ASN A O 1
ATOM 586 N N . GLU A 1 78 ? -15.609 -12.070 -0.688 1.00 78.06 78 GLU A N 1
ATOM 587 C CA . GLU A 1 78 ? -16.543 -11.018 -0.272 1.00 78.06 78 GLU A CA 1
ATOM 588 C C . GLU A 1 78 ? -17.874 -11.601 0.218 1.00 78.06 78 GLU A C 1
ATOM 590 O O . GLU A 1 78 ? -18.565 -12.323 -0.496 1.00 78.06 78 GLU A O 1
ATOM 595 N N . ASN A 1 79 ? -18.235 -11.272 1.460 1.00 70.81 79 ASN A N 1
ATOM 596 C CA . ASN A 1 79 ? -19.552 -11.574 1.998 1.00 70.81 79 ASN A CA 1
ATOM 597 C C . ASN A 1 79 ? -20.423 -10.345 1.743 1.00 70.81 79 ASN A C 1
ATOM 599 O O . ASN A 1 79 ? -20.157 -9.281 2.298 1.00 70.81 79 ASN A O 1
ATOM 603 N N . ALA A 1 80 ? -21.453 -10.486 0.906 1.00 65.75 80 ALA A N 1
ATOM 604 C CA . ALA A 1 80 ? -22.320 -9.371 0.510 1.00 65.75 80 ALA A CA 1
ATOM 605 C C . ALA A 1 80 ? -23.088 -8.742 1.691 1.00 65.75 80 ALA A C 1
ATOM 607 O O . ALA A 1 80 ? -23.625 -7.642 1.566 1.00 65.75 80 ALA A O 1
ATOM 608 N N . GLN A 1 81 ? -23.154 -9.435 2.833 1.00 67.31 81 GLN A N 1
ATOM 609 C CA . GLN A 1 81 ? -23.728 -8.931 4.072 1.00 67.31 81 GLN A CA 1
ATOM 610 C C . GLN A 1 81 ? -22.877 -9.346 5.269 1.00 67.31 81 GLN A C 1
ATOM 612 O O . GLN A 1 81 ? -22.530 -10.515 5.433 1.00 67.31 81 GLN A O 1
ATOM 617 N N . ILE A 1 82 ? -22.595 -8.377 6.136 1.00 67.25 82 ILE A N 1
ATOM 618 C CA . ILE A 1 82 ? -22.166 -8.639 7.503 1.00 67.25 82 ILE A CA 1
ATOM 619 C C . ILE A 1 82 ? -23.446 -8.861 8.311 1.00 67.25 82 ILE A C 1
ATOM 621 O O . ILE A 1 82 ? -24.250 -7.946 8.458 1.00 67.25 82 ILE A O 1
ATOM 625 N N . THR A 1 83 ? -23.678 -10.077 8.798 1.00 74.00 83 THR A N 1
ATOM 626 C CA . THR A 1 83 ? -24.775 -10.351 9.736 1.00 74.00 83 THR A CA 1
ATOM 627 C C . THR A 1 83 ? -24.343 -9.988 11.151 1.00 74.00 83 THR A C 1
ATOM 629 O O . THR A 1 83 ? -23.573 -10.725 11.770 1.00 74.00 83 THR A O 1
ATOM 632 N N . GLN A 1 84 ? -24.845 -8.870 11.676 1.00 71.56 84 GLN A N 1
ATOM 633 C CA . GLN A 1 84 ? -24.784 -8.558 13.106 1.00 71.56 84 GLN A CA 1
ATOM 634 C C . GLN A 1 84 ? -26.012 -9.108 13.857 1.00 71.56 84 GLN A C 1
ATOM 636 O O . GLN A 1 84 ? -27.092 -9.206 13.272 1.00 71.56 84 GLN A O 1
ATOM 641 N N . PRO A 1 85 ? -25.882 -9.456 15.148 1.00 80.69 85 PRO A N 1
ATOM 642 C CA . PRO A 1 85 ? -27.029 -9.816 15.980 1.00 80.69 85 PRO A CA 1
ATOM 643 C C . PRO A 1 85 ? -27.962 -8.616 16.217 1.00 80.69 85 PRO A C 1
ATOM 645 O O . PRO A 1 85 ? -27.492 -7.498 16.422 1.00 80.69 85 PRO A O 1
ATOM 648 N N . ASP A 1 86 ? -29.277 -8.864 16.265 1.00 82.94 86 ASP A N 1
ATOM 649 C CA . ASP A 1 86 ? -30.308 -7.829 16.486 1.00 82.94 86 ASP A CA 1
ATOM 650 C C . ASP A 1 86 ? -30.131 -7.069 17.810 1.00 82.94 86 ASP A C 1
ATOM 652 O O . ASP A 1 86 ? -30.434 -5.882 17.904 1.00 82.94 86 ASP A O 1
ATOM 656 N N . ASN A 1 87 ? -29.615 -7.746 18.839 1.00 87.56 87 ASN A N 1
ATOM 657 C CA . ASN A 1 87 ? -29.288 -7.154 20.133 1.00 87.56 87 ASN A CA 1
ATOM 658 C C . ASN A 1 87 ? -27.786 -7.279 20.399 1.00 87.56 87 ASN A C 1
ATOM 660 O O . ASN A 1 87 ? -27.349 -8.076 21.229 1.00 87.56 87 ASN A O 1
ATOM 664 N N . PHE A 1 88 ? -26.996 -6.537 19.625 1.00 92.06 88 PHE A N 1
ATOM 665 C CA . PHE A 1 88 ? -25.544 -6.561 19.725 1.00 92.06 88 PHE A CA 1
ATOM 666 C C . PHE A 1 88 ? -25.052 -6.201 21.130 1.00 92.06 88 PHE A C 1
ATOM 668 O O . PHE A 1 88 ? -25.251 -5.086 21.613 1.00 92.06 88 PHE A O 1
ATOM 675 N N . ASN A 1 89 ? -24.343 -7.143 21.756 1.00 92.50 89 ASN A N 1
ATOM 676 C CA . ASN A 1 89 ? -23.667 -6.925 23.022 1.00 92.50 89 ASN A CA 1
ATOM 677 C C . ASN A 1 89 ? -22.137 -7.030 22.846 1.00 92.50 89 ASN A C 1
ATOM 679 O O . ASN A 1 89 ? -21.609 -8.137 22.708 1.00 92.50 89 ASN A O 1
ATOM 683 N N . PRO A 1 90 ? -21.378 -5.920 22.937 1.00 92.81 90 PRO A N 1
ATOM 684 C CA . PRO A 1 90 ? -19.923 -5.930 22.744 1.00 92.81 90 PRO A CA 1
ATOM 685 C C . PRO A 1 90 ? -19.144 -6.646 23.869 1.00 92.81 90 PRO A C 1
ATOM 687 O O . PRO A 1 90 ? -17.933 -6.868 23.764 1.00 92.81 90 PRO A O 1
ATOM 690 N N . TYR A 1 91 ? -19.815 -7.049 24.950 1.00 92.81 91 TYR A N 1
ATOM 691 C CA . TYR A 1 91 ? -19.237 -7.899 25.993 1.00 92.81 91 TYR A CA 1
ATOM 692 C C . TYR A 1 91 ? -19.392 -9.396 25.699 1.00 92.81 91 TYR A C 1
ATOM 694 O O . TYR A 1 91 ? -18.670 -10.207 26.281 1.00 92.81 91 TYR A O 1
ATOM 702 N N . THR A 1 92 ? -20.282 -9.776 24.782 1.00 91.88 92 THR A N 1
ATOM 703 C CA . THR A 1 92 ? -20.529 -11.172 24.414 1.00 91.88 92 THR A CA 1
ATOM 704 C C . THR A 1 92 ? -19.602 -11.585 23.275 1.00 91.88 92 THR A C 1
ATOM 706 O O . THR A 1 92 ? -19.721 -11.099 22.156 1.00 91.88 92 THR A O 1
ATOM 709 N N . SER A 1 93 ? -18.690 -12.533 23.512 1.00 86.31 93 SER A N 1
ATOM 710 C CA . SER A 1 93 ? -17.735 -12.981 22.481 1.00 86.31 93 SER A CA 1
ATOM 711 C C . SER A 1 93 ? -18.408 -13.494 21.201 1.00 86.31 93 SER A C 1
ATOM 713 O O . SER A 1 93 ? -17.903 -13.246 20.109 1.00 86.31 93 SER A O 1
ATOM 715 N N . LYS A 1 94 ? -19.562 -14.166 21.321 1.00 87.00 94 LYS A N 1
ATOM 716 C CA . LYS A 1 94 ? -20.330 -14.690 20.177 1.00 87.00 94 LYS A CA 1
ATOM 717 C C . LYS A 1 94 ? -20.865 -13.579 19.263 1.00 87.00 94 LYS A C 1
ATOM 719 O O . LYS A 1 94 ? -20.990 -13.797 18.064 1.00 87.00 94 LYS A O 1
ATOM 724 N N . ASP A 1 95 ? -21.101 -12.391 19.811 1.00 88.38 95 ASP A N 1
ATOM 725 C CA . ASP A 1 95 ? -21.680 -11.260 19.083 1.00 88.38 95 ASP A CA 1
ATOM 726 C C . ASP A 1 95 ? -20.614 -10.440 18.345 1.00 88.38 95 ASP A C 1
ATOM 728 O O . ASP A 1 95 ? -20.954 -9.541 17.588 1.00 88.38 95 ASP A O 1
ATOM 732 N N . LYS A 1 96 ? -19.323 -10.750 18.536 1.00 91.25 96 LYS A N 1
ATOM 733 C CA . LYS A 1 96 ? -18.187 -9.996 17.978 1.00 91.25 96 LYS A CA 1
ATOM 734 C C . LYS A 1 96 ? -17.482 -10.671 16.804 1.00 91.25 96 LYS A C 1
ATOM 736 O O . LYS A 1 96 ? -16.500 -10.125 16.307 1.00 91.25 96 LYS A O 1
ATOM 741 N N . GLY A 1 97 ? -17.958 -11.832 16.347 1.00 90.00 97 GLY A N 1
ATOM 742 C CA . GLY A 1 97 ? -17.335 -12.559 15.231 1.00 90.00 97 GLY A CA 1
ATOM 743 C C . GLY A 1 97 ? -17.175 -11.690 13.980 1.00 90.00 97 GLY A C 1
ATOM 744 O O . GLY A 1 97 ? -16.100 -11.648 13.386 1.00 90.00 97 GLY A O 1
ATOM 745 N N . PHE A 1 98 ? -18.195 -10.886 13.670 1.00 90.31 98 PHE A N 1
ATOM 746 C CA . PHE A 1 98 ? -18.158 -9.960 12.540 1.00 90.31 98 PHE A CA 1
ATOM 747 C C . PHE A 1 98 ? -17.042 -8.909 12.642 1.00 90.31 98 PHE A C 1
ATOM 749 O O . PHE A 1 98 ? -16.493 -8.495 11.626 1.00 90.31 98 PHE A O 1
ATOM 756 N N . ALA A 1 99 ? -16.677 -8.478 13.854 1.00 93.12 99 ALA A N 1
ATOM 757 C CA . ALA A 1 99 ? -15.611 -7.502 14.049 1.00 93.12 99 ALA A CA 1
ATOM 758 C C . ALA A 1 99 ? -14.234 -8.116 13.767 1.00 93.12 99 ALA A C 1
ATOM 760 O O . ALA A 1 99 ? -13.343 -7.427 13.279 1.00 93.12 99 ALA A O 1
ATOM 761 N N . GLN A 1 100 ? -14.060 -9.420 14.005 1.00 92.94 100 GLN A N 1
ATOM 762 C CA . GLN A 1 100 ? -12.841 -10.116 13.598 1.00 92.94 100 GLN A CA 1
ATOM 763 C C . GLN A 1 100 ? -12.744 -10.219 12.072 1.00 92.94 100 GLN A C 1
ATOM 765 O O . GLN A 1 100 ? -11.677 -9.988 11.510 1.00 92.94 100 GLN A O 1
ATOM 770 N N . GLU A 1 101 ? -13.853 -10.520 11.393 1.00 91.38 101 GLU A N 1
ATOM 771 C CA . GLU A 1 101 ? -13.903 -10.523 9.926 1.00 91.38 101 GLU A CA 1
ATOM 772 C C . GLU A 1 101 ? -13.617 -9.132 9.348 1.00 91.38 101 GLU A C 1
ATOM 774 O O . GLU A 1 101 ? -12.823 -9.002 8.415 1.00 91.38 101 GLU A O 1
ATOM 779 N N . MET A 1 102 ? -14.207 -8.091 9.943 1.00 92.25 102 MET A N 1
ATOM 780 C CA . MET A 1 102 ? -13.946 -6.694 9.604 1.00 92.25 102 MET A CA 1
ATOM 781 C C . MET A 1 102 ? -12.458 -6.350 9.753 1.00 92.25 102 MET A C 1
ATOM 783 O O . MET A 1 102 ? -11.870 -5.790 8.828 1.00 92.25 102 MET A O 1
ATOM 787 N N . LEU A 1 103 ? -11.828 -6.731 10.873 1.00 95.56 103 LEU A N 1
ATOM 788 C CA . LEU A 1 103 ? -10.400 -6.496 11.101 1.00 95.56 103 LEU A CA 1
ATOM 789 C C . LEU A 1 103 ? -9.539 -7.199 10.045 1.00 95.56 103 LEU A C 1
ATOM 791 O O . LEU A 1 103 ? -8.695 -6.557 9.426 1.00 95.56 103 LEU A O 1
ATOM 795 N N . ASN A 1 104 ? -9.791 -8.486 9.794 1.00 93.81 104 ASN A N 1
ATOM 796 C CA . ASN A 1 104 ? -9.037 -9.270 8.815 1.00 93.81 104 ASN A CA 1
ATOM 797 C C . ASN A 1 104 ? -9.136 -8.661 7.405 1.00 93.81 104 ASN A C 1
ATOM 799 O O . ASN A 1 104 ? -8.148 -8.609 6.671 1.00 93.81 104 ASN A O 1
ATOM 803 N N . ARG A 1 105 ? -10.322 -8.170 7.018 1.00 93.75 105 ARG A N 1
ATOM 804 C CA . ARG A 1 105 ? -10.510 -7.476 5.736 1.00 93.75 105 ARG A CA 1
ATOM 805 C C . ARG A 1 105 ? -9.753 -6.162 5.674 1.00 93.75 105 ARG A C 1
ATOM 807 O O . ARG A 1 105 ? -9.084 -5.909 4.676 1.00 93.75 105 ARG A O 1
ATOM 814 N N . ALA A 1 106 ? -9.843 -5.345 6.719 1.00 95.94 106 ALA A N 1
ATOM 815 C CA . ALA A 1 106 ? -9.148 -4.068 6.765 1.00 95.94 106 ALA A CA 1
ATOM 816 C C . ALA A 1 106 ? -7.619 -4.264 6.719 1.00 95.94 106 ALA A C 1
ATOM 818 O O . ALA A 1 106 ? -6.913 -3.517 6.048 1.00 95.94 106 ALA A O 1
ATOM 819 N N . GLU A 1 107 ? -7.088 -5.317 7.344 1.00 96.81 107 GLU A N 1
ATOM 820 C CA . GLU A 1 107 ? -5.668 -5.675 7.244 1.00 96.81 107 GLU A CA 1
ATOM 821 C C . GLU A 1 107 ? -5.260 -6.104 5.828 1.00 96.81 107 GLU A C 1
ATOM 823 O O . GLU A 1 107 ? -4.235 -5.643 5.322 1.00 96.81 107 GLU A O 1
ATOM 828 N N . ALA A 1 108 ? -6.083 -6.905 5.145 1.00 96.62 108 ALA A N 1
ATOM 829 C CA . ALA A 1 108 ? -5.838 -7.267 3.749 1.00 96.62 108 ALA A CA 1
ATOM 830 C C . ALA A 1 108 ? -5.871 -6.041 2.816 1.00 96.62 108 ALA A C 1
ATOM 832 O O . ALA A 1 108 ? -5.014 -5.897 1.942 1.00 96.62 108 ALA A O 1
ATOM 833 N N . GLN A 1 109 ? -6.821 -5.121 3.020 1.00 97.56 109 GLN A N 1
ATOM 834 C CA . GLN A 1 109 ? -6.880 -3.857 2.278 1.00 97.56 109 GLN A CA 1
ATOM 835 C C . GLN A 1 109 ? -5.656 -2.977 2.559 1.00 97.56 109 GLN A C 1
ATOM 837 O O . GLN A 1 109 ? -5.098 -2.400 1.627 1.00 97.56 109 GLN A O 1
ATOM 842 N N . ALA A 1 110 ? -5.189 -2.913 3.811 1.00 98.19 110 ALA A N 1
ATOM 843 C CA . ALA A 1 110 ? -3.972 -2.187 4.168 1.00 98.19 110 ALA A CA 1
ATOM 844 C C . ALA A 1 110 ? -2.743 -2.741 3.430 1.00 98.19 110 ALA A C 1
ATOM 846 O O . ALA A 1 110 ? -1.916 -1.967 2.951 1.00 98.19 110 ALA A O 1
ATOM 847 N N . GLU A 1 111 ? -2.630 -4.065 3.293 1.00 98.31 111 GLU A N 1
ATOM 848 C CA . GLU A 1 111 ? -1.541 -4.697 2.543 1.00 98.31 111 GLU A CA 1
ATOM 849 C C . GLU A 1 111 ? -1.594 -4.350 1.044 1.00 98.31 111 GLU A C 1
ATOM 851 O O . GLU A 1 111 ? -0.568 -4.005 0.454 1.00 98.31 111 GLU A O 1
ATOM 856 N N . ILE A 1 112 ? -2.787 -4.371 0.434 1.00 98.50 112 ILE A N 1
ATOM 857 C CA . ILE A 1 112 ? -2.996 -3.968 -0.968 1.00 98.50 112 ILE A CA 1
ATOM 858 C C . ILE A 1 112 ? -2.610 -2.497 -1.176 1.00 98.50 112 ILE A C 1
ATOM 860 O O . ILE A 1 112 ? -1.872 -2.175 -2.110 1.00 98.50 112 ILE A O 1
ATOM 864 N N . LEU A 1 113 ? -3.057 -1.600 -0.292 1.00 98.50 113 LEU A N 1
ATOM 865 C CA . LEU A 1 113 ? -2.716 -0.176 -0.355 1.00 98.50 113 LEU A CA 1
ATOM 866 C C . LEU A 1 113 ? -1.219 0.067 -0.138 1.00 98.50 113 LEU A C 1
ATOM 868 O O . LEU A 1 113 ? -0.641 0.941 -0.782 1.00 98.50 113 LEU A O 1
ATOM 872 N N . ASN A 1 114 ? -0.569 -0.721 0.718 1.00 98.50 114 ASN A N 1
ATOM 873 C CA . ASN A 1 114 ? 0.874 -0.643 0.917 1.00 98.50 114 ASN A CA 1
ATOM 874 C C . ASN A 1 114 ? 1.652 -1.070 -0.339 1.00 98.50 114 ASN A C 1
ATOM 876 O O . ASN A 1 114 ? 2.656 -0.447 -0.673 1.00 98.50 114 ASN A O 1
ATOM 880 N N . LEU A 1 115 ? 1.190 -2.089 -1.070 1.00 98.75 115 LEU A N 1
ATOM 881 C CA . LEU A 1 115 ? 1.773 -2.455 -2.367 1.00 98.75 115 LEU A CA 1
ATOM 882 C C . LEU A 1 115 ? 1.581 -1.341 -3.403 1.00 98.75 115 LEU A C 1
ATOM 884 O O . LEU A 1 115 ? 2.522 -1.005 -4.116 1.00 98.75 115 LEU A O 1
ATOM 888 N N . ALA A 1 116 ? 0.399 -0.723 -3.450 1.00 98.44 116 ALA A N 1
ATOM 889 C CA . ALA A 1 116 ? 0.127 0.422 -4.318 1.00 98.44 116 ALA A CA 1
ATOM 890 C C . ALA A 1 116 ? 1.034 1.624 -3.992 1.00 98.44 116 ALA A C 1
ATOM 892 O O . ALA A 1 116 ? 1.590 2.241 -4.899 1.00 98.44 116 ALA A O 1
ATOM 893 N N . LYS A 1 117 ? 1.262 1.910 -2.705 1.00 98.31 117 LYS A N 1
ATOM 894 C CA . LYS A 1 117 ? 2.237 2.916 -2.262 1.00 98.31 117 LYS A CA 1
ATOM 895 C C . LYS A 1 117 ? 3.652 2.570 -2.735 1.00 98.31 117 LYS A C 1
ATOM 897 O O . LYS A 1 117 ? 4.325 3.424 -3.299 1.00 98.31 117 LYS A O 1
ATOM 902 N N . GLN A 1 118 ? 4.071 1.312 -2.593 1.00 98.69 118 GLN A N 1
ATOM 903 C CA . GLN A 1 118 ? 5.386 0.868 -3.063 1.00 98.69 118 GLN A CA 1
ATOM 904 C C . GLN A 1 118 ? 5.559 0.992 -4.582 1.00 98.69 118 GLN A C 1
ATOM 906 O O . GLN A 1 118 ? 6.678 1.177 -5.043 1.00 98.69 118 GLN A O 1
ATOM 911 N N . VAL A 1 119 ? 4.490 0.917 -5.383 1.00 98.69 119 VAL A N 1
ATOM 912 C CA . VAL A 1 119 ? 4.575 1.223 -6.824 1.00 98.69 119 VAL A CA 1
ATOM 913 C C . VAL A 1 119 ? 5.007 2.678 -7.045 1.00 98.69 119 VAL A C 1
ATOM 915 O O . VAL A 1 119 ? 5.895 2.922 -7.861 1.00 98.69 119 VAL A O 1
ATOM 918 N N . ALA A 1 120 ? 4.432 3.632 -6.308 1.00 98.19 120 ALA A N 1
ATOM 919 C CA . ALA A 1 120 ? 4.850 5.033 -6.374 1.00 98.19 120 ALA A CA 1
ATOM 920 C C . ALA A 1 120 ? 6.275 5.222 -5.828 1.00 98.19 120 ALA A C 1
ATOM 922 O O . ALA A 1 120 ? 7.111 5.835 -6.489 1.00 98.19 120 ALA A O 1
ATOM 923 N N . ASP A 1 121 ? 6.582 4.631 -4.670 1.00 98.50 121 ASP A N 1
ATOM 924 C CA . ASP A 1 121 ? 7.904 4.740 -4.041 1.00 98.50 121 ASP A CA 1
ATOM 925 C C . ASP A 1 121 ? 9.010 4.157 -4.944 1.00 98.50 121 ASP A C 1
ATOM 927 O O . ASP A 1 121 ? 10.081 4.749 -5.080 1.00 98.50 121 ASP A O 1
ATOM 931 N N . ASN A 1 122 ? 8.743 3.039 -5.632 1.00 98.69 122 ASN A N 1
ATOM 932 C CA . ASN A 1 122 ? 9.664 2.467 -6.614 1.00 98.69 122 ASN A CA 1
ATOM 933 C C . ASN A 1 122 ? 9.920 3.437 -7.773 1.00 98.69 122 ASN A C 1
ATOM 935 O O . ASN A 1 122 ? 11.070 3.589 -8.182 1.00 98.69 122 ASN A O 1
ATOM 939 N N . PHE A 1 123 ? 8.898 4.133 -8.282 1.00 98.25 123 PHE A N 1
ATOM 940 C CA . PHE A 1 123 ? 9.104 5.150 -9.315 1.00 98.25 123 PHE A CA 1
ATOM 941 C C . PHE A 1 123 ? 9.966 6.311 -8.803 1.00 98.25 123 PHE A C 1
ATOM 943 O O . PHE A 1 123 ? 10.935 6.698 -9.455 1.00 98.25 123 PHE A O 1
ATOM 950 N N . HIS A 1 124 ? 9.667 6.826 -7.609 1.00 97.69 124 HIS A N 1
ATOM 951 C CA . HIS A 1 124 ? 10.432 7.912 -6.981 1.00 97.69 124 HIS A CA 1
ATOM 952 C C . HIS A 1 124 ? 11.866 7.519 -6.618 1.00 97.69 124 HIS A C 1
ATOM 954 O O . HIS A 1 124 ? 12.725 8.384 -6.459 1.00 97.69 124 HIS A O 1
ATOM 960 N N . SER A 1 125 ? 12.153 6.218 -6.521 1.00 97.81 125 SER A N 1
ATOM 961 C CA . SER A 1 125 ? 13.510 5.711 -6.310 1.00 97.81 125 SER A CA 1
ATOM 962 C C . SER A 1 125 ? 14.414 5.854 -7.540 1.00 97.81 125 SER A C 1
ATOM 964 O O . SER A 1 125 ? 15.638 5.788 -7.400 1.00 97.81 125 SER A O 1
ATOM 966 N N . ILE A 1 126 ? 13.852 6.084 -8.735 1.00 95.88 126 ILE A N 1
ATOM 967 C CA . ILE A 1 126 ? 14.626 6.280 -9.964 1.00 95.88 126 ILE A CA 1
ATOM 968 C C . ILE A 1 126 ? 15.471 7.552 -9.829 1.00 95.88 126 ILE A C 1
ATOM 970 O O . ILE A 1 126 ? 14.960 8.641 -9.587 1.00 95.88 126 ILE A O 1
ATOM 974 N N . GLN A 1 127 ? 16.786 7.412 -9.995 1.00 90.94 127 GLN A N 1
ATOM 975 C CA . GLN A 1 127 ? 17.735 8.511 -9.827 1.00 90.94 127 GLN A CA 1
ATOM 976 C C . GLN A 1 127 ? 18.108 9.161 -11.163 1.00 90.94 127 GLN A C 1
ATOM 978 O O . GLN A 1 127 ? 18.239 8.491 -12.186 1.00 90.94 127 GLN A O 1
ATOM 983 N N . GLY A 1 128 ? 18.375 10.467 -11.122 1.00 88.31 128 GLY A N 1
ATOM 984 C CA . GLY A 1 128 ? 18.869 11.239 -12.263 1.00 88.31 128 GLY A CA 1
ATOM 985 C C . GLY A 1 128 ? 17.771 11.799 -13.181 1.00 88.31 128 GLY A C 1
ATOM 986 O O . GLY A 1 128 ? 16.582 11.631 -12.912 1.00 88.31 128 GLY A O 1
ATOM 987 N N . PRO A 1 129 ? 18.160 12.483 -14.277 1.00 85.62 129 PRO A N 1
ATOM 988 C CA . PRO A 1 129 ? 17.230 13.189 -15.169 1.00 85.62 129 PRO A CA 1
ATOM 989 C C . PRO A 1 129 ? 16.139 12.297 -15.774 1.00 85.62 129 PRO A C 1
ATOM 991 O O . PRO A 1 129 ? 15.014 12.753 -15.976 1.00 85.62 129 PRO A O 1
ATOM 994 N N . ILE A 1 130 ? 16.460 11.013 -15.964 1.00 88.06 130 ILE A N 1
ATOM 995 C CA . ILE A 1 130 ? 15.570 9.979 -16.495 1.00 88.06 130 ILE A CA 1
ATOM 996 C C . ILE A 1 130 ? 14.249 9.868 -15.722 1.00 88.06 130 ILE A C 1
ATOM 998 O O . ILE A 1 130 ? 13.222 9.608 -16.338 1.00 88.06 130 ILE A O 1
ATOM 1002 N N . GLN A 1 131 ? 14.234 10.105 -14.404 1.00 92.75 131 GLN A N 1
ATOM 1003 C CA . GLN A 1 131 ? 12.994 10.091 -13.618 1.00 92.75 131 GLN A CA 1
ATOM 1004 C C . GLN A 1 131 ? 12.024 11.165 -14.129 1.00 92.75 131 GLN A C 1
ATOM 1006 O O . GLN A 1 131 ? 10.887 10.853 -14.483 1.00 92.75 131 GLN A O 1
ATOM 1011 N N . GLY A 1 132 ? 12.499 12.404 -14.273 1.00 90.56 132 GLY A N 1
ATOM 1012 C CA . GLY A 1 132 ? 11.685 13.518 -14.755 1.00 90.56 132 GLY A CA 1
ATOM 1013 C C . GLY A 1 132 ? 11.343 13.402 -16.240 1.00 90.56 132 GLY A C 1
ATOM 1014 O O . GLY A 1 132 ? 10.280 13.849 -16.671 1.00 90.56 132 GLY A O 1
ATOM 1015 N N . ASP A 1 133 ? 12.222 12.784 -17.029 1.00 88.44 133 ASP A N 1
ATOM 1016 C CA . ASP A 1 133 ? 11.944 12.478 -18.429 1.00 88.44 133 ASP A CA 1
ATOM 1017 C C . ASP A 1 133 ? 10.819 11.441 -18.576 1.00 88.44 133 ASP A C 1
ATOM 1019 O O . ASP A 1 133 ? 9.941 11.615 -19.419 1.00 88.44 133 ASP A O 1
ATOM 1023 N N . LEU A 1 134 ? 10.815 10.384 -17.753 1.00 91.12 134 LEU A N 1
ATOM 1024 C CA . LEU A 1 134 ? 9.755 9.369 -17.718 1.00 91.12 134 LEU A CA 1
ATOM 1025 C C . LEU A 1 134 ? 8.439 9.941 -17.181 1.00 91.12 134 LEU A C 1
ATOM 1027 O O . LEU A 1 134 ? 7.365 9.589 -17.667 1.00 91.12 134 LEU A O 1
ATOM 1031 N N . GLU A 1 135 ? 8.519 10.820 -16.185 1.00 92.00 135 GLU A N 1
ATOM 1032 C CA . GLU A 1 135 ? 7.354 11.398 -15.521 1.00 92.00 135 GLU A CA 1
ATOM 1033 C C . GLU A 1 135 ? 6.572 12.356 -16.437 1.00 92.00 135 GLU A C 1
ATOM 1035 O O . GLU A 1 135 ? 5.338 12.398 -16.402 1.00 92.00 135 GLU A O 1
ATOM 1040 N N . GLN A 1 136 ? 7.279 13.129 -17.264 1.00 88.12 136 GLN A N 1
ATOM 1041 C CA . GLN A 1 136 ? 6.707 14.237 -18.028 1.00 88.12 136 GLN A CA 1
ATOM 1042 C C . GLN A 1 136 ? 6.501 13.903 -19.511 1.00 88.12 136 GLN A C 1
ATOM 1044 O O . GLN A 1 136 ? 7.100 12.981 -20.069 1.00 88.12 136 GLN A O 1
ATOM 1049 N N . CYS A 1 137 ? 5.663 14.709 -20.172 1.00 86.56 137 CYS A N 1
ATOM 1050 C CA . CYS A 1 137 ? 5.624 14.814 -21.628 1.00 86.56 137 CYS A CA 1
ATOM 1051 C C . CYS A 1 137 ? 6.251 16.148 -22.054 1.00 86.56 137 CYS A C 1
ATOM 1053 O O . CYS A 1 137 ? 5.613 17.196 -21.984 1.00 86.56 137 CYS A O 1
ATOM 1055 N N . LYS A 1 138 ? 7.531 16.119 -22.434 1.00 80.75 138 LYS A N 1
ATOM 1056 C CA . LYS A 1 138 ? 8.346 17.298 -22.765 1.00 80.75 138 LYS A CA 1
ATOM 1057 C C . LYS A 1 138 ? 8.092 17.827 -24.175 1.00 80.75 138 LYS A C 1
ATOM 1059 O O . LYS A 1 138 ? 8.439 18.968 -24.468 1.00 80.75 138 LYS A O 1
ATOM 1064 N N . ALA A 1 139 ? 7.479 17.020 -25.038 1.00 73.44 139 ALA A N 1
ATOM 1065 C CA . ALA A 1 139 ? 7.076 17.421 -26.375 1.00 73.44 139 ALA A CA 1
ATOM 1066 C C . ALA A 1 139 ? 5.857 16.617 -26.852 1.00 73.44 139 ALA A C 1
ATOM 1068 O O . ALA A 1 139 ? 5.803 15.397 -26.711 1.00 73.44 139 ALA A O 1
ATOM 1069 N N . GLY A 1 140 ? 4.889 17.310 -27.457 1.00 72.38 140 GLY A N 1
ATOM 1070 C CA . GLY A 1 140 ? 3.635 16.713 -27.921 1.00 72.38 140 GLY A CA 1
ATOM 1071 C C . GLY A 1 140 ? 2.566 16.626 -26.828 1.00 72.38 140 GLY A C 1
ATOM 1072 O O . GLY A 1 140 ? 2.510 17.463 -25.929 1.00 72.38 140 GLY A O 1
ATOM 1073 N N . SER A 1 141 ? 1.685 15.633 -26.939 1.00 78.69 141 SER A N 1
ATOM 1074 C CA . SER A 1 141 ? 0.611 15.362 -25.977 1.00 78.69 141 SER A CA 1
ATOM 1075 C C . SER A 1 141 ? 0.740 13.935 -25.457 1.00 78.69 141 SER A C 1
ATOM 1077 O O . SER A 1 141 ? 1.049 13.023 -26.224 1.00 78.69 141 SER A O 1
ATOM 1079 N N . ALA A 1 142 ? 0.496 13.733 -24.161 1.00 80.94 142 ALA A N 1
ATOM 1080 C CA . ALA A 1 142 ? 0.525 12.400 -23.573 1.00 80.94 142 ALA A CA 1
ATOM 1081 C C . ALA A 1 142 ? -0.505 11.477 -24.256 1.00 80.94 142 ALA A C 1
ATOM 1083 O O . ALA A 1 142 ? -1.591 11.910 -24.643 1.00 80.94 142 ALA A O 1
ATOM 1084 N N . GLY A 1 143 ? -0.133 10.212 -24.462 1.00 75.75 143 GLY A N 1
ATOM 1085 C CA . GLY A 1 143 ? -0.939 9.232 -25.197 1.00 75.75 143 GLY A CA 1
ATOM 1086 C C . GLY A 1 143 ? -0.882 9.347 -26.726 1.00 75.75 143 GLY A C 1
ATOM 1087 O O . GLY A 1 143 ? -1.500 8.531 -27.407 1.00 75.75 143 GLY A O 1
ATOM 1088 N N . VAL A 1 144 ? -0.133 10.308 -27.284 1.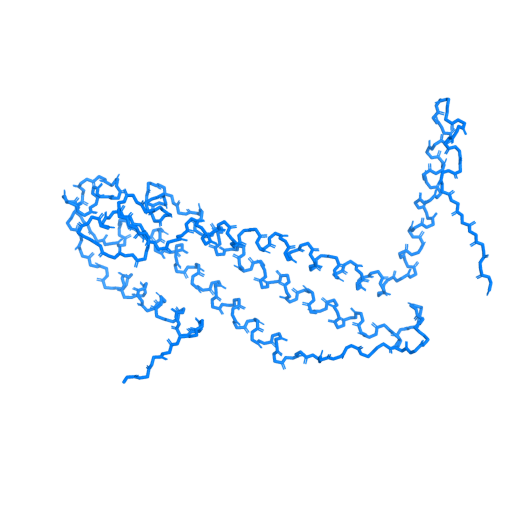00 80.75 144 VAL A N 1
ATOM 1089 C CA . VAL A 1 144 ? 0.042 10.477 -28.735 1.00 80.75 144 VAL A CA 1
ATOM 1090 C C . VAL A 1 144 ? 1.515 10.334 -29.109 1.00 80.75 144 VAL A C 1
ATOM 1092 O O . VAL A 1 144 ? 2.377 11.060 -28.616 1.00 80.75 144 VAL A O 1
ATOM 1095 N N . ILE A 1 145 ? 1.806 9.413 -30.029 1.00 81.12 145 ILE A N 1
ATOM 1096 C CA . ILE A 1 145 ? 3.153 9.247 -30.580 1.00 81.12 145 ILE A CA 1
ATOM 1097 C C . ILE A 1 145 ? 3.336 10.230 -31.736 1.00 81.12 145 ILE A C 1
ATOM 1099 O O . ILE A 1 145 ? 2.586 10.221 -32.710 1.00 81.12 145 ILE A O 1
ATOM 1103 N N . THR A 1 146 ? 4.359 11.070 -31.626 1.00 79.94 146 THR A N 1
ATOM 1104 C CA . THR A 1 146 ? 4.775 12.031 -32.652 1.00 79.94 146 THR A CA 1
ATOM 1105 C C . THR A 1 146 ? 6.274 11.897 -32.914 1.00 79.94 146 THR A C 1
ATOM 1107 O O . THR A 1 146 ? 6.996 11.249 -32.155 1.00 79.94 146 THR A O 1
ATOM 1110 N N . ASN A 1 147 ? 6.779 12.589 -33.937 1.00 79.56 147 ASN A N 1
ATOM 1111 C CA . ASN A 1 147 ? 8.217 12.635 -34.230 1.00 79.56 147 ASN A CA 1
ATOM 1112 C C . ASN A 1 147 ? 9.059 13.305 -33.127 1.00 79.56 147 ASN A C 1
ATOM 1114 O O . ASN A 1 147 ? 10.282 13.269 -33.211 1.00 79.56 147 ASN A O 1
ATOM 1118 N N . ASN A 1 148 ? 8.427 13.893 -32.105 1.00 74.62 148 ASN A N 1
ATOM 1119 C CA . ASN A 1 148 ? 9.091 14.581 -30.998 1.00 74.62 148 ASN A CA 1
ATOM 1120 C C . ASN A 1 148 ? 8.907 13.870 -29.645 1.00 74.62 148 ASN A C 1
ATOM 1122 O O . ASN A 1 148 ? 9.366 14.382 -28.636 1.00 74.62 148 ASN A O 1
ATOM 1126 N N . THR A 1 149 ? 8.252 12.705 -29.600 1.00 78.31 149 THR A N 1
ATOM 1127 C CA . THR A 1 149 ? 7.963 11.985 -28.341 1.00 78.31 149 THR A CA 1
ATOM 1128 C C . THR A 1 149 ? 9.214 11.339 -27.712 1.00 78.31 149 THR A C 1
ATOM 1130 O O . THR A 1 149 ? 9.185 10.901 -26.567 1.00 78.31 149 THR A O 1
ATOM 1133 N N . TRP A 1 150 ? 10.333 11.268 -28.436 1.00 72.25 150 TRP A N 1
ATOM 1134 C CA . TRP A 1 150 ? 11.582 10.678 -27.948 1.00 72.25 150 TRP A CA 1
ATOM 1135 C C . TRP A 1 150 ? 12.198 11.496 -26.799 1.00 72.25 150 TRP A C 1
ATOM 1137 O O . TRP A 1 150 ? 12.140 12.721 -26.798 1.00 72.25 150 TRP A O 1
ATOM 1147 N N . GLY A 1 151 ? 12.809 10.814 -25.822 1.00 72.31 151 GLY A N 1
ATOM 1148 C CA . GLY A 1 151 ? 13.365 11.471 -24.627 1.00 72.31 151 GLY A CA 1
ATOM 1149 C C . GLY A 1 151 ? 12.322 11.873 -23.581 1.00 72.31 151 GLY A C 1
ATOM 1150 O O . GLY A 1 151 ? 12.605 12.706 -22.726 1.00 72.31 151 GLY A O 1
ATOM 1151 N N . SER A 1 152 ? 11.099 11.345 -23.677 1.00 81.12 152 SER A N 1
ATOM 1152 C CA . SER A 1 152 ? 10.007 11.676 -22.768 1.00 81.12 152 SER A CA 1
ATOM 1153 C C . SER A 1 152 ? 9.045 10.500 -22.603 1.00 81.12 152 SER A C 1
ATOM 1155 O O . SER A 1 152 ? 8.791 9.767 -23.556 1.00 81.12 152 SER A O 1
ATOM 1157 N N . GLY A 1 153 ? 8.487 10.317 -21.405 1.00 81.75 153 GLY A N 1
ATOM 1158 C CA . GLY A 1 153 ? 7.580 9.210 -21.110 1.00 81.75 153 GLY A CA 1
ATOM 1159 C C . GLY A 1 153 ? 6.221 9.330 -21.801 1.00 81.75 153 GLY A C 1
ATOM 1160 O O . GLY A 1 153 ? 5.694 8.325 -22.265 1.00 81.75 153 GLY A O 1
ATOM 1161 N N . CYS A 1 154 ? 5.650 10.543 -21.885 1.00 86.62 154 CYS A N 1
ATOM 1162 C CA . CYS A 1 154 ? 4.376 10.855 -22.566 1.00 86.62 154 CYS A CA 1
ATOM 1163 C C . CYS A 1 154 ? 3.238 9.830 -22.350 1.00 86.62 154 CYS A C 1
ATOM 1165 O O . CYS A 1 154 ? 2.403 9.614 -23.230 1.00 86.62 154 CYS A O 1
ATOM 1167 N N . ALA A 1 155 ? 3.178 9.237 -21.155 1.00 90.19 155 ALA A N 1
ATOM 1168 C CA . ALA A 1 155 ? 2.240 8.177 -20.781 1.00 90.19 155 ALA A CA 1
ATOM 1169 C C . ALA A 1 155 ? 1.395 8.540 -19.544 1.00 90.19 155 ALA A C 1
ATOM 1171 O O . ALA A 1 155 ? 0.934 7.652 -18.836 1.00 90.19 155 ALA A O 1
ATOM 1172 N N . PHE A 1 156 ? 1.206 9.840 -19.275 1.00 91.75 156 PHE A N 1
ATOM 1173 C CA . PHE A 1 156 ? 0.458 10.356 -18.113 1.00 91.75 156 PHE A CA 1
ATOM 1174 C C . PHE A 1 156 ? 1.018 9.903 -16.753 1.00 91.75 156 PHE A C 1
ATOM 1176 O O . PHE A 1 156 ? 0.271 9.710 -15.793 1.00 91.75 156 PHE A O 1
ATOM 1183 N N . VAL A 1 157 ? 2.335 9.683 -16.666 1.00 94.06 157 VAL A N 1
ATOM 1184 C CA . VAL A 1 157 ? 2.979 9.139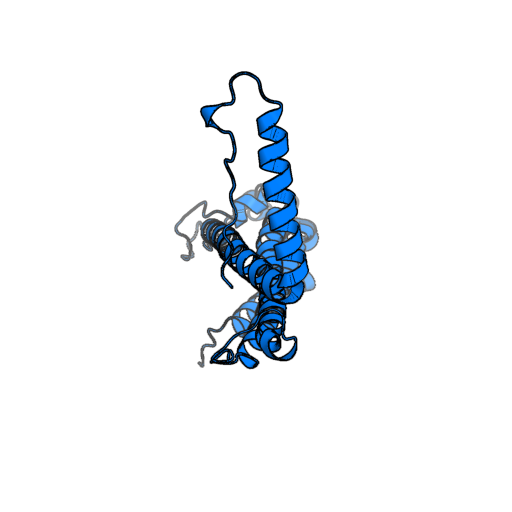 -15.462 1.00 94.06 157 VAL A CA 1
ATOM 1185 C C . VAL A 1 157 ? 2.792 10.083 -14.276 1.00 94.06 157 VAL A C 1
ATOM 1187 O O . VAL A 1 157 ? 2.357 9.635 -13.219 1.00 94.06 157 VAL A O 1
ATOM 1190 N N . LYS A 1 158 ? 3.016 11.390 -14.463 1.00 93.62 158 LYS A N 1
ATOM 1191 C CA . LYS A 1 158 ? 2.794 12.407 -13.427 1.00 93.62 158 LYS A CA 1
ATOM 1192 C C . LYS A 1 158 ? 1.373 12.389 -12.865 1.00 93.62 158 LYS A C 1
ATOM 1194 O O . LYS A 1 158 ? 1.171 12.354 -11.654 1.00 93.62 158 LYS A O 1
ATOM 1199 N N . GLU A 1 159 ? 0.375 12.440 -13.741 1.00 94.38 159 GLU A N 1
ATOM 1200 C CA . GLU A 1 159 ? -1.034 12.464 -13.351 1.00 94.38 159 GLU A CA 1
ATOM 1201 C C . GLU A 1 159 ? -1.436 11.158 -12.659 1.00 94.38 159 GLU A C 1
ATOM 1203 O O . GLU A 1 159 ? -2.147 11.181 -11.653 1.00 94.38 159 GLU A O 1
ATOM 1208 N N . THR A 1 160 ? -0.928 10.029 -13.158 1.00 96.44 160 THR A N 1
ATOM 1209 C CA . THR A 1 160 ? -1.176 8.703 -12.584 1.00 96.44 160 THR A CA 1
ATOM 1210 C C . THR A 1 160 ? -0.561 8.572 -11.193 1.00 96.44 160 THR A C 1
ATOM 1212 O O . THR A 1 160 ? -1.240 8.099 -10.286 1.00 96.44 160 THR A O 1
ATOM 1215 N N . LEU A 1 161 ? 0.680 9.028 -10.990 1.00 97.31 161 LEU A N 1
ATOM 1216 C CA . LEU A 1 161 ? 1.341 9.020 -9.681 1.00 97.31 161 LEU A CA 1
ATOM 1217 C C . LEU A 1 161 ? 0.603 9.902 -8.677 1.00 97.31 161 LEU A C 1
ATOM 1219 O O . LEU A 1 161 ? 0.285 9.436 -7.587 1.00 97.31 161 LEU A O 1
ATOM 1223 N N . ASN A 1 162 ? 0.234 11.125 -9.068 1.00 97.31 162 ASN A N 1
ATOM 1224 C CA . ASN A 1 162 ? -0.547 12.014 -8.208 1.00 97.31 162 ASN A CA 1
ATOM 1225 C C . ASN A 1 162 ? -1.878 11.371 -7.790 1.00 97.31 162 ASN A C 1
ATOM 1227 O O . ASN A 1 162 ? -2.256 11.423 -6.621 1.00 97.31 162 ASN A O 1
ATOM 1231 N N . SER A 1 163 ? -2.590 10.742 -8.731 1.00 98.00 163 SER A N 1
ATOM 1232 C CA . SER A 1 163 ? -3.843 10.046 -8.424 1.00 98.00 163 SER A CA 1
ATOM 1233 C C . SER A 1 163 ? -3.617 8.831 -7.521 1.00 98.00 163 SER A C 1
ATOM 1235 O O . SER A 1 163 ? -4.379 8.626 -6.576 1.00 98.00 163 SER A O 1
ATOM 1237 N N . LEU A 1 164 ? -2.560 8.053 -7.766 1.00 98.12 164 LEU A N 1
ATOM 1238 C CA . LEU A 1 164 ? -2.190 6.897 -6.954 1.00 98.12 164 LEU A CA 1
ATOM 1239 C C . LEU A 1 164 ? -1.883 7.308 -5.508 1.00 98.12 164 LEU A C 1
ATOM 1241 O O . LEU A 1 164 ? -2.420 6.715 -4.574 1.00 98.12 164 LEU A O 1
ATOM 1245 N N . GLU A 1 165 ? -1.080 8.348 -5.305 1.00 98.00 165 GLU A N 1
ATOM 1246 C CA . GLU A 1 165 ? -0.734 8.868 -3.978 1.00 98.00 165 GLU A CA 1
ATOM 1247 C C . GLU A 1 165 ? -1.954 9.431 -3.243 1.00 98.00 165 GLU A C 1
ATOM 1249 O O . GLU A 1 165 ? -2.171 9.126 -2.070 1.00 98.00 165 GLU A O 1
ATOM 1254 N N . GLN A 1 166 ? -2.799 10.199 -3.935 1.00 98.06 166 GLN A N 1
ATOM 1255 C CA . GLN A 1 166 ? -4.023 10.744 -3.347 1.00 98.06 166 GLN A CA 1
ATOM 1256 C C . GLN A 1 166 ? -4.999 9.641 -2.935 1.00 98.06 166 GLN A C 1
ATOM 1258 O O . GLN A 1 166 ? -5.514 9.663 -1.817 1.00 98.06 166 GLN A O 1
ATOM 1263 N N . HIS A 1 167 ? -5.245 8.661 -3.807 1.00 97.56 167 HIS A N 1
ATOM 1264 C CA . HIS A 1 167 ? -6.167 7.570 -3.509 1.00 97.56 167 HIS A CA 1
ATOM 1265 C C . HIS A 1 167 ? -5.620 6.639 -2.426 1.00 97.56 167 HIS A C 1
ATOM 1267 O O . HIS A 1 167 ? -6.374 6.246 -1.539 1.00 97.56 167 HIS A O 1
ATOM 1273 N N . THR A 1 168 ? -4.324 6.318 -2.440 1.00 97.31 168 THR A N 1
ATOM 1274 C CA . THR A 1 168 ? -3.722 5.489 -1.382 1.00 97.31 168 THR A CA 1
ATOM 1275 C C . THR A 1 168 ? -3.768 6.180 -0.022 1.00 97.31 168 THR A C 1
ATOM 1277 O O . THR A 1 168 ? -4.095 5.532 0.972 1.00 97.31 168 THR A O 1
ATOM 1280 N N . ALA A 1 169 ? -3.528 7.494 0.033 1.00 97.31 169 ALA A N 1
ATOM 1281 C CA . ALA A 1 169 ? -3.664 8.274 1.259 1.00 97.31 169 ALA A CA 1
ATOM 1282 C C . ALA A 1 169 ? -5.119 8.371 1.736 1.00 97.31 169 ALA A C 1
ATOM 1284 O O . ALA A 1 169 ? -5.378 8.196 2.927 1.00 97.31 169 ALA A O 1
ATOM 1285 N N . TYR A 1 170 ? -6.061 8.633 0.822 1.00 98.06 170 TYR A N 1
ATOM 1286 C CA . TYR A 1 170 ? -7.486 8.664 1.139 1.00 98.06 170 TYR A CA 1
ATOM 1287 C C . TYR A 1 170 ? -7.913 7.315 1.714 1.00 98.06 170 TYR A C 1
ATOM 1289 O O . TYR A 1 170 ? -8.117 7.239 2.921 1.00 98.06 170 TYR A O 1
ATOM 1297 N N . TYR A 1 171 ? -7.909 6.247 0.907 1.00 98.25 171 TYR A N 1
ATOM 1298 C CA . TYR A 1 171 ? -8.391 4.923 1.313 1.00 98.25 171 TYR A CA 1
ATOM 1299 C C . TYR A 1 171 ? -7.623 4.335 2.499 1.00 98.25 171 TYR A C 1
ATOM 1301 O O . TYR A 1 171 ? -8.209 3.617 3.306 1.00 98.25 171 TYR A O 1
ATOM 1309 N N . GLY A 1 172 ? -6.344 4.681 2.670 1.00 98.25 172 GLY A N 1
ATOM 1310 C CA . GLY A 1 172 ? -5.580 4.308 3.860 1.00 98.25 172 GLY A CA 1
ATOM 1311 C C . GLY A 1 172 ? -6.202 4.840 5.155 1.00 98.25 172 GLY A C 1
ATOM 1312 O O . GLY A 1 172 ? -6.221 4.133 6.163 1.00 98.25 172 GLY A O 1
ATOM 1313 N N . ASN A 1 173 ? -6.774 6.048 5.136 1.00 98.12 173 ASN A N 1
ATOM 1314 C CA . ASN A 1 173 ? -7.492 6.593 6.286 1.00 98.12 173 ASN A CA 1
ATOM 1315 C C . ASN A 1 173 ? -8.793 5.835 6.567 1.00 98.12 173 ASN A C 1
ATOM 1317 O O . ASN A 1 173 ? -9.060 5.556 7.735 1.00 98.12 173 ASN A O 1
ATOM 1321 N N . GLN A 1 174 ? -9.574 5.464 5.544 1.00 97.94 174 GLN A N 1
ATOM 1322 C CA . GLN A 1 174 ? -10.780 4.644 5.751 1.00 97.94 174 GLN A CA 1
ATOM 1323 C C . GLN A 1 174 ? -10.428 3.270 6.326 1.00 97.94 174 GLN A C 1
ATOM 1325 O O . GLN A 1 174 ? -10.993 2.869 7.338 1.00 97.94 174 GLN A O 1
ATOM 1330 N N . VAL A 1 175 ? -9.414 2.602 5.774 1.00 98.06 175 VAL A N 1
ATOM 1331 C CA . VAL A 1 175 ? -8.942 1.311 6.293 1.00 98.06 175 VAL A CA 1
ATOM 1332 C C . VAL A 1 175 ? -8.500 1.421 7.756 1.00 98.06 175 VAL A C 1
ATOM 1334 O O . VAL A 1 175 ? -8.801 0.550 8.570 1.00 98.06 175 VAL A O 1
ATOM 1337 N N . ASN A 1 176 ? -7.816 2.503 8.134 1.00 97.88 176 ASN A N 1
ATOM 1338 C CA . ASN A 1 176 ? -7.423 2.720 9.526 1.00 97.88 176 ASN A CA 1
ATOM 1339 C C . ASN A 1 176 ? -8.622 2.969 10.452 1.00 97.88 176 ASN A C 1
ATOM 1341 O O . ASN A 1 176 ? -8.608 2.495 11.589 1.00 97.88 176 ASN A O 1
ATOM 1345 N N . GLN A 1 177 ? -9.657 3.673 9.984 1.00 98.12 177 GLN A N 1
ATOM 1346 C CA . 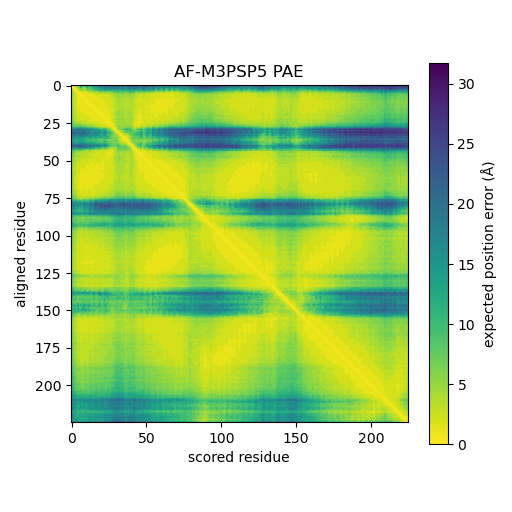GLN A 1 177 ? -10.910 3.841 10.728 1.00 98.12 177 GLN A CA 1
ATOM 1347 C C . GLN A 1 177 ? -11.591 2.488 10.959 1.00 98.12 177 GLN A C 1
ATOM 1349 O O . GLN A 1 177 ? -11.988 2.191 12.086 1.00 98.12 177 GLN A O 1
ATOM 1354 N N . ASP A 1 178 ? -11.629 1.638 9.934 1.00 96.38 178 ASP A N 1
ATOM 1355 C CA . ASP A 1 178 ? -12.206 0.298 10.022 1.00 96.38 178 ASP A CA 1
ATOM 1356 C C . ASP A 1 178 ? -11.433 -0.597 10.999 1.00 96.38 178 ASP A C 1
ATOM 1358 O O . ASP A 1 178 ? -12.032 -1.244 11.861 1.00 96.38 178 ASP A O 1
ATOM 1362 N N . ARG A 1 179 ? -10.094 -0.578 10.942 1.00 97.81 179 ARG A N 1
ATOM 1363 C CA . ARG A 1 179 ? -9.242 -1.286 11.914 1.00 97.81 179 ARG A CA 1
ATOM 1364 C C . ARG A 1 179 ? -9.509 -0.813 13.339 1.00 97.81 179 ARG A C 1
ATOM 1366 O O . ARG A 1 179 ? -9.672 -1.647 14.228 1.00 97.81 179 ARG A O 1
ATOM 1373 N N . ALA A 1 180 ? -9.576 0.500 13.560 1.00 98.06 180 ALA A N 1
ATOM 1374 C CA . ALA A 1 180 ? -9.806 1.076 14.882 1.00 98.06 180 ALA A CA 1
ATOM 1375 C C . ALA A 1 180 ? -11.186 0.701 15.444 1.00 98.06 180 ALA A C 1
ATOM 1377 O O . ALA A 1 180 ? -11.300 0.342 16.621 1.00 98.06 180 ALA A O 1
ATOM 1378 N N . LEU A 1 181 ? -12.227 0.740 14.606 1.00 96.94 181 LEU A N 1
ATOM 1379 C CA . LEU A 1 181 ? -13.579 0.331 14.980 1.00 96.94 181 LEU A CA 1
ATOM 1380 C C . LEU A 1 181 ? -13.625 -1.162 15.326 1.00 96.94 181 LEU A C 1
ATOM 1382 O O . LEU A 1 181 ? -14.077 -1.525 16.414 1.00 96.94 181 LEU A O 1
ATOM 1386 N N . ALA A 1 182 ? -13.093 -2.019 14.454 1.00 96.44 182 ALA A N 1
ATOM 1387 C CA . ALA A 1 182 ? -13.040 -3.458 14.680 1.00 96.44 182 ALA A CA 1
ATOM 1388 C C . ALA A 1 182 ? -12.281 -3.808 15.972 1.00 96.44 182 ALA A C 1
ATOM 1390 O O . ALA A 1 182 ? -12.773 -4.570 16.805 1.00 96.44 182 ALA A O 1
ATOM 1391 N N . GLN A 1 183 ? -11.117 -3.192 16.195 1.00 97.62 183 GLN A N 1
ATOM 1392 C CA . GLN A 1 183 ? -10.317 -3.387 17.406 1.00 97.62 183 GLN A CA 1
ATOM 1393 C C . GLN A 1 183 ? -11.031 -2.901 18.667 1.00 97.62 183 GLN A C 1
ATOM 1395 O O . GLN A 1 183 ? -10.936 -3.556 19.706 1.00 97.62 183 GLN A O 1
ATOM 1400 N N . THR A 1 184 ? -11.758 -1.785 18.588 1.00 97.81 184 THR A N 1
ATOM 1401 C CA . THR A 1 184 ? -12.549 -1.265 19.708 1.00 97.81 184 THR A CA 1
ATOM 1402 C C . THR A 1 184 ? -13.697 -2.208 20.047 1.00 97.81 184 THR A C 1
ATOM 1404 O O . THR A 1 184 ? -13.931 -2.469 21.221 1.00 97.81 184 THR A O 1
ATOM 1407 N N . ILE A 1 185 ? -14.384 -2.775 19.052 1.00 96.12 185 ILE A N 1
ATOM 1408 C CA . ILE A 1 185 ? -15.427 -3.779 19.290 1.00 96.12 185 ILE A CA 1
ATOM 1409 C C . ILE A 1 185 ? -14.824 -5.028 19.944 1.00 96.12 185 ILE A C 1
ATOM 1411 O O . ILE A 1 185 ? -15.320 -5.495 20.972 1.00 96.12 185 ILE A O 1
ATOM 1415 N N . LEU A 1 186 ? -13.731 -5.558 19.390 1.00 96.44 186 LEU A N 1
ATOM 1416 C CA . LEU A 1 186 ? -13.070 -6.759 19.907 1.00 96.44 186 LEU A CA 1
ATOM 1417 C C . LEU A 1 186 ? -12.607 -6.575 21.362 1.00 96.44 186 LEU A C 1
ATOM 1419 O O . LEU A 1 186 ? -12.863 -7.455 22.190 1.00 96.44 186 LEU A O 1
ATOM 1423 N N . ASN A 1 187 ? -12.051 -5.403 21.688 1.00 96.88 187 ASN A N 1
ATOM 1424 C CA . ASN A 1 187 ? -11.480 -5.047 22.994 1.00 96.88 187 ASN A CA 1
ATOM 1425 C C . ASN A 1 187 ? -12.343 -4.032 23.769 1.00 96.88 187 ASN A C 1
ATOM 1427 O O . ASN A 1 187 ? -11.831 -3.125 24.428 1.00 96.88 187 ASN A O 1
ATOM 1431 N N . PHE A 1 188 ? -13.671 -4.139 23.658 1.00 97.50 188 PHE A N 1
ATOM 1432 C CA . PHE A 1 188 ? -14.592 -3.103 24.139 1.00 97.50 188 PHE A CA 1
ATOM 1433 C C . PHE A 1 188 ? -14.464 -2.795 25.633 1.00 97.50 188 PHE A C 1
ATOM 1435 O O . PHE A 1 188 ? -14.534 -1.637 26.044 1.00 97.50 188 PHE A O 1
ATOM 1442 N N . LYS A 1 189 ? -14.248 -3.821 26.464 1.00 96.31 189 LYS A N 1
ATOM 1443 C CA . LYS A 1 189 ? -14.094 -3.649 27.913 1.00 96.31 189 LYS A CA 1
ATOM 1444 C C . LYS A 1 189 ? -12.862 -2.802 28.230 1.00 96.31 189 LYS A C 1
ATOM 1446 O O . LYS A 1 189 ? -12.931 -1.893 29.054 1.00 96.31 189 LYS A O 1
ATOM 1451 N N . GLU A 1 190 ? -11.746 -3.096 27.579 1.00 97.19 190 GLU A N 1
ATOM 1452 C CA . GLU A 1 190 ? -10.487 -2.375 27.714 1.00 97.19 190 GLU A CA 1
ATOM 1453 C C . GLU A 1 190 ? -10.628 -0.945 27.188 1.00 97.19 190 GLU A C 1
ATOM 1455 O O . GLU A 1 190 ? -10.249 -0.005 27.885 1.00 97.19 190 GLU A O 1
ATOM 1460 N N . ALA A 1 191 ? -11.243 -0.766 26.016 1.00 97.19 191 ALA A N 1
ATOM 1461 C CA . ALA A 1 191 ? -11.498 0.547 25.430 1.00 97.19 191 ALA A CA 1
ATOM 1462 C C . ALA A 1 191 ? -12.355 1.432 26.352 1.00 97.19 191 ALA A C 1
ATOM 1464 O O . ALA A 1 191 ? -12.005 2.585 26.605 1.00 97.19 191 ALA A O 1
ATOM 1465 N N . LEU A 1 192 ? -13.428 0.883 26.934 1.00 96.00 192 LEU A N 1
ATOM 1466 C CA . LEU A 1 192 ? -14.277 1.605 27.883 1.00 96.00 192 LEU A CA 1
ATOM 1467 C C . LEU A 1 192 ? -13.533 1.952 29.182 1.00 96.00 192 LEU A C 1
ATOM 1469 O O . LEU A 1 192 ? -13.703 3.040 29.735 1.00 96.00 192 LEU A O 1
ATOM 1473 N N . ASN A 1 193 ? -12.685 1.048 29.677 1.00 96.56 193 ASN A N 1
ATOM 1474 C CA . ASN A 1 193 ? -11.848 1.321 30.845 1.00 96.56 193 ASN A CA 1
ATOM 1475 C C . ASN A 1 193 ? -10.856 2.460 30.577 1.00 96.56 193 ASN A C 1
ATOM 1477 O O . ASN A 1 193 ? -10.691 3.333 31.433 1.00 96.56 193 ASN A O 1
ATOM 1481 N N . THR A 1 194 ? -10.231 2.475 29.398 1.00 97.38 194 THR A N 1
ATOM 1482 C CA . THR A 1 194 ? -9.343 3.557 28.958 1.00 97.38 194 THR A CA 1
ATOM 1483 C C . THR A 1 194 ? -10.102 4.876 28.857 1.00 97.38 194 THR A C 1
ATOM 1485 O O . THR A 1 194 ? -9.678 5.845 29.477 1.00 97.38 194 THR A O 1
ATOM 1488 N N . LEU A 1 195 ? -11.282 4.898 28.225 1.00 96.62 195 LEU A N 1
ATOM 1489 C CA . LEU A 1 195 ? -12.134 6.092 28.145 1.00 96.62 195 LEU A CA 1
ATOM 1490 C C . LEU A 1 195 ? -12.436 6.681 29.533 1.00 96.62 195 LEU A C 1
ATOM 1492 O O . LEU A 1 195 ? -12.302 7.884 29.760 1.00 96.62 195 LEU A O 1
ATOM 1496 N N . ASN A 1 196 ? -12.797 5.824 30.491 1.00 95.06 196 ASN A N 1
ATOM 1497 C CA . ASN A 1 196 ? -13.066 6.241 31.867 1.00 95.06 196 ASN A CA 1
ATOM 1498 C C . ASN A 1 196 ? -11.817 6.783 32.576 1.00 95.06 196 ASN A C 1
ATOM 1500 O O . ASN A 1 196 ? -11.907 7.730 33.361 1.00 95.06 196 ASN A O 1
ATOM 1504 N N . LYS A 1 197 ? -10.650 6.177 32.337 1.00 96.88 197 LYS A N 1
ATOM 1505 C CA . LYS A 1 197 ? -9.376 6.637 32.898 1.00 96.88 197 LYS A CA 1
ATOM 1506 C C . LYS A 1 197 ? -8.981 7.993 32.317 1.00 96.88 197 LYS A C 1
ATOM 1508 O O . LYS A 1 197 ? -8.595 8.876 33.081 1.00 96.88 197 LYS A O 1
ATOM 1513 N N . ASP A 1 198 ? -9.136 8.167 31.012 1.00 97.38 198 ASP A N 1
ATOM 1514 C CA . ASP A 1 198 ? -8.778 9.392 30.304 1.00 97.38 198 ASP A CA 1
ATOM 1515 C C . ASP A 1 198 ? -9.697 10.547 30.704 1.00 97.38 198 ASP A C 1
ATOM 1517 O O . ASP A 1 198 ? -9.209 11.627 31.027 1.00 97.38 198 ASP A O 1
ATOM 1521 N N . SER A 1 199 ? -11.009 10.312 30.825 1.00 96.19 199 SER A N 1
ATOM 1522 C CA . SER A 1 199 ? -11.954 11.301 31.367 1.00 96.19 199 SER A CA 1
ATOM 1523 C C . SER A 1 199 ? -11.540 11.787 32.764 1.00 96.19 199 SER A C 1
ATOM 1525 O O . SER A 1 199 ? -11.470 12.994 33.022 1.00 96.19 199 SER A O 1
ATOM 1527 N N . LYS A 1 200 ? -11.176 10.863 33.664 1.00 95.44 200 LYS A N 1
ATOM 1528 C CA . LYS A 1 200 ? -10.673 11.217 35.002 1.00 95.44 200 LYS A CA 1
ATOM 1529 C C . LYS A 1 200 ? -9.362 11.997 34.931 1.00 95.44 200 LYS A C 1
ATOM 1531 O O . LYS A 1 200 ? -9.203 12.974 35.659 1.00 95.44 200 LYS A O 1
ATOM 1536 N N . ALA A 1 201 ? -8.436 11.581 34.070 1.00 96.75 201 ALA A N 1
ATOM 1537 C CA . ALA A 1 201 ? -7.149 12.244 33.894 1.00 96.75 201 ALA A CA 1
ATOM 1538 C C . ALA A 1 201 ? -7.310 13.676 33.362 1.00 96.75 201 ALA A C 1
ATOM 1540 O O . ALA A 1 201 ? -6.650 14.577 33.870 1.00 96.75 201 ALA A O 1
ATOM 1541 N N . ILE A 1 202 ? -8.225 13.903 32.414 1.00 96.50 202 ILE A N 1
ATOM 1542 C CA . ILE A 1 202 ? -8.546 15.229 31.869 1.00 96.50 202 ILE A CA 1
ATOM 1543 C C . ILE A 1 202 ? -9.058 16.154 32.974 1.00 96.50 202 ILE A C 1
ATOM 1545 O O . ILE A 1 202 ? -8.502 17.233 33.181 1.00 96.50 202 ILE A O 1
ATOM 1549 N N . ASN A 1 203 ? -10.080 15.728 33.722 1.00 95.31 203 ASN A N 1
ATOM 1550 C CA . ASN A 1 203 ? -10.641 16.550 34.796 1.00 95.31 203 ASN A CA 1
ATOM 1551 C C . ASN A 1 203 ? -9.603 16.826 35.899 1.00 95.31 203 ASN A C 1
ATOM 1553 O O . ASN A 1 203 ? -9.516 17.952 36.387 1.00 95.31 203 ASN A O 1
ATOM 1557 N N . ASN A 1 204 ? -8.772 15.833 36.242 1.00 95.25 204 ASN A N 1
ATOM 1558 C CA . ASN A 1 204 ? -7.669 16.004 37.189 1.00 95.25 204 ASN A CA 1
ATOM 1559 C C . ASN A 1 204 ? -6.591 16.967 36.661 1.00 95.25 204 ASN A C 1
ATOM 1561 O O . ASN A 1 204 ? -6.068 17.785 37.405 1.00 95.25 204 ASN A O 1
ATOM 1565 N N . GLY A 1 205 ? -6.251 16.920 35.373 1.00 95.88 205 GLY A N 1
ATOM 1566 C CA . GLY A 1 205 ? -5.320 17.878 34.774 1.00 95.88 205 GLY A CA 1
ATOM 1567 C C . GLY A 1 205 ? -5.849 19.310 34.870 1.00 95.88 205 GLY A C 1
ATOM 1568 O O . GLY A 1 205 ? -5.138 20.212 35.310 1.00 95.88 205 GLY A O 1
ATOM 1569 N N . ILE A 1 206 ? -7.128 19.507 34.542 1.00 95.69 206 ILE A N 1
ATOM 1570 C CA . ILE A 1 206 ? -7.785 20.819 34.582 1.00 95.69 206 ILE A CA 1
ATOM 1571 C C . ILE A 1 206 ? -7.874 21.381 36.007 1.00 95.69 206 ILE A C 1
ATOM 1573 O O . ILE A 1 206 ? -7.735 22.592 36.188 1.00 95.69 206 ILE A O 1
ATOM 1577 N N . SER A 1 207 ? -8.060 20.546 37.035 1.00 94.06 207 SER A N 1
ATOM 1578 C CA . SER A 1 207 ? -8.130 21.014 38.429 1.00 94.06 207 SER A CA 1
ATOM 1579 C C . SER A 1 207 ? -6.835 21.656 38.936 1.00 94.06 207 SER A C 1
ATOM 1581 O O . SER A 1 207 ? -6.880 22.413 39.902 1.00 94.06 207 SER A O 1
ATOM 1583 N N . HIS A 1 208 ? -5.699 21.391 38.285 1.00 95.00 208 HIS A N 1
ATOM 1584 C CA . HIS A 1 208 ? -4.399 21.970 38.635 1.00 95.00 208 HIS A CA 1
ATOM 1585 C C . HIS A 1 208 ? -4.061 23.247 37.847 1.00 95.00 208 HIS A C 1
ATOM 1587 O O . HIS A 1 208 ? -3.037 23.876 38.118 1.00 95.00 208 HIS A O 1
ATOM 1593 N N . LEU A 1 209 ? -4.891 23.652 36.878 1.00 95.50 209 LEU A N 1
ATOM 1594 C CA . LEU A 1 209 ? -4.643 24.846 36.071 1.00 95.50 209 LEU A CA 1
ATOM 1595 C C . LEU A 1 209 ? -5.137 26.125 36.777 1.00 95.50 209 LEU A C 1
ATOM 1597 O O . LEU A 1 209 ? -6.257 26.157 37.301 1.00 95.50 209 LEU A O 1
ATOM 1601 N N . PRO A 1 210 ? -4.355 27.222 36.756 1.00 95.62 210 PRO A N 1
ATOM 1602 C CA . PRO A 1 210 ? -4.796 28.499 37.303 1.00 95.62 210 PRO A CA 1
ATOM 1603 C C . PRO A 1 210 ? -5.974 29.056 36.493 1.00 95.62 210 PRO A C 1
ATOM 1605 O O . PRO A 1 210 ? -6.004 28.964 35.269 1.00 95.62 210 PRO A O 1
ATOM 1608 N N . ASN A 1 211 ? -6.946 29.668 37.177 1.00 93.38 211 ASN A N 1
ATOM 1609 C CA . ASN A 1 211 ? -8.129 30.301 36.573 1.00 93.38 211 ASN A CA 1
ATOM 1610 C C . ASN A 1 211 ? -9.019 29.373 35.712 1.00 93.38 211 ASN A C 1
ATOM 1612 O O . ASN A 1 211 ? -9.853 29.855 34.949 1.00 93.38 211 ASN A O 1
ATOM 1616 N N . ALA A 1 212 ? -8.931 28.050 35.877 1.00 93.19 212 ALA A N 1
ATOM 1617 C CA . ALA A 1 212 ? -9.676 27.076 35.073 1.00 93.19 212 ALA A CA 1
ATOM 1618 C C . ALA A 1 212 ? -11.075 26.713 35.620 1.00 93.19 212 ALA A C 1
ATOM 1620 O O . ALA A 1 212 ? -11.616 25.660 35.290 1.00 93.19 212 ALA A O 1
ATOM 1621 N N . LYS A 1 213 ? -11.692 27.565 36.454 1.00 91.31 213 LYS A N 1
ATOM 1622 C CA . LYS A 1 213 ? -13.060 27.344 36.979 1.00 91.31 213 LYS A CA 1
ATOM 1623 C C . LYS A 1 213 ? -14.099 27.038 35.881 1.00 91.31 213 LYS A C 1
ATOM 1625 O O . LYS A 1 213 ? -14.858 26.095 36.077 1.00 91.31 213 LYS A O 1
ATOM 1630 N N . PRO A 1 214 ? -14.128 27.758 34.739 1.00 93.44 214 PRO A N 1
ATOM 1631 C CA . PRO A 1 214 ? -15.082 27.481 33.660 1.00 93.44 214 PRO A CA 1
ATOM 1632 C C . PRO A 1 214 ? -14.881 26.129 32.963 1.00 93.44 214 PRO A C 1
ATOM 1634 O O . PRO A 1 214 ? -15.777 25.674 32.264 1.00 93.44 214 PRO A O 1
ATOM 1637 N N . LEU A 1 215 ? -13.708 25.509 33.128 1.00 92.69 215 LEU A N 1
ATOM 1638 C CA . LEU A 1 215 ? -13.340 24.245 32.486 1.00 92.69 215 LEU A CA 1
ATOM 1639 C C . LEU A 1 215 ? -13.483 23.042 33.431 1.00 92.69 215 LEU A C 1
ATOM 1641 O O . LEU A 1 215 ? -13.236 21.909 33.026 1.00 92.69 215 LEU A O 1
ATOM 1645 N N . GLN A 1 216 ? -13.850 23.257 34.699 1.00 89.56 216 GLN A N 1
ATOM 1646 C CA . GLN A 1 216 ? -14.051 22.153 35.639 1.00 89.56 216 GLN A CA 1
ATOM 1647 C C . GLN A 1 216 ? -15.150 21.212 35.141 1.00 89.56 216 GLN A C 1
ATOM 1649 O O . GLN A 1 216 ? -16.155 21.659 34.593 1.00 89.56 216 GLN A O 1
ATOM 1654 N N . ASN A 1 217 ? -14.967 19.908 35.368 1.00 87.62 217 ASN A N 1
ATOM 1655 C CA . ASN A 1 217 ? -15.876 18.855 34.899 1.00 87.62 217 ASN A CA 1
ATOM 1656 C C . ASN A 1 217 ? -16.115 18.875 33.378 1.00 87.62 217 ASN A C 1
ATOM 1658 O O . ASN A 1 217 ? -17.212 18.568 32.915 1.00 87.62 217 ASN A O 1
ATOM 1662 N N . MET A 1 218 ? -15.086 19.221 32.596 1.00 93.88 218 MET A N 1
ATOM 1663 C CA . MET A 1 218 ? -15.155 19.239 31.131 1.00 93.88 218 MET A CA 1
ATOM 1664 C C . MET A 1 218 ? -15.640 17.905 30.548 1.00 93.88 218 MET A C 1
ATOM 1666 O O . MET A 1 218 ? -16.336 17.886 29.537 1.00 93.88 218 MET A O 1
ATOM 1670 N N . THR A 1 219 ? -15.304 16.791 31.202 1.00 95.38 219 THR A N 1
ATOM 1671 C CA . THR A 1 219 ? -15.875 15.474 30.894 1.00 95.38 219 THR A CA 1
ATOM 1672 C C . THR A 1 219 ? -16.788 15.010 32.029 1.00 95.38 219 THR A C 1
ATOM 1674 O O . THR A 1 219 ? -16.482 15.219 33.205 1.00 95.38 219 THR A O 1
ATOM 1677 N N . HIS A 1 220 ? -17.907 14.372 31.691 1.00 90.94 220 HIS A N 1
ATOM 1678 C CA . HIS A 1 220 ? -18.878 13.845 32.649 1.00 90.94 220 HIS A CA 1
ATOM 1679 C C . HIS A 1 220 ? -19.417 12.492 32.175 1.00 90.94 220 HIS A C 1
ATOM 1681 O O . HIS A 1 220 ? -19.460 12.215 30.979 1.00 90.94 220 HIS A O 1
ATOM 1687 N N . ALA A 1 221 ? -19.828 11.654 33.125 1.00 89.94 221 ALA A N 1
ATOM 1688 C CA . ALA A 1 221 ? -20.457 10.366 32.866 1.00 89.94 221 ALA A CA 1
ATOM 1689 C C . ALA A 1 221 ? -21.823 10.324 33.557 1.00 89.94 221 ALA A C 1
ATOM 1691 O O . ALA A 1 221 ? -21.961 10.791 34.688 1.00 89.94 221 ALA A O 1
ATOM 1692 N N . ALA A 1 222 ? -22.815 9.747 32.884 1.00 90.69 222 ALA A N 1
ATOM 1693 C CA . ALA A 1 222 ? -24.147 9.506 33.426 1.00 90.69 222 ALA A CA 1
ATOM 1694 C C . ALA A 1 222 ? -24.410 7.997 33.485 1.00 90.69 222 ALA A C 1
ATOM 1696 O O . ALA A 1 222 ? -23.968 7.250 32.613 1.00 90.69 222 ALA A O 1
ATOM 1697 N N . GLN A 1 223 ? -25.112 7.546 34.523 1.00 90.81 223 GLN A N 1
ATOM 1698 C CA . GLN A 1 223 ? -25.516 6.147 34.645 1.00 90.81 223 GLN A CA 1
ATOM 1699 C C . GLN A 1 223 ? -26.766 5.889 33.799 1.00 90.81 223 GLN A C 1
ATOM 1701 O O . GLN A 1 223 ? -27.731 6.645 33.882 1.00 90.81 223 GLN A O 1
ATOM 1706 N N . ASN A 1 224 ? -26.740 4.808 33.021 1.00 89.81 224 ASN A N 1
ATOM 1707 C CA . ASN A 1 224 ? -27.890 4.272 32.301 1.00 89.81 224 ASN A CA 1
ATOM 1708 C C . ASN A 1 224 ? -28.060 2.796 32.719 1.00 89.81 224 ASN A C 1
ATOM 1710 O O . ASN A 1 224 ? -27.338 1.957 32.175 1.00 89.81 224 ASN A O 1
ATOM 1714 N N . PRO A 1 225 ? -28.869 2.512 33.759 1.00 86.38 225 PRO A N 1
ATOM 1715 C CA . PRO A 1 225 ? -29.109 1.158 34.259 1.00 86.38 225 PRO A CA 1
ATOM 1716 C C . PRO A 1 225 ? -29.972 0.329 33.303 1.00 86.38 225 PRO A C 1
ATOM 1718 O O . PRO A 1 225 ? -29.676 -0.880 33.181 1.00 86.38 225 PRO A O 1
#

Radius of gyration: 27.0 Å; Cα contacts (8 Å, |Δi|>4): 226; chains: 1; bounding box: 59×45×73 Å

Secondary structure (DSSP, 8-state):
-PPP-SHHHHHHHHHHHHHHHHHH--EE-TTTTTGGGT--S--EEHHHHHHHHHHHHHHHHHHHHHHHHHHHHHHHT--S-----TT--TT-GGGGHHHHHHHHHHHHHHHHHHHHHHHHHHHHT--SHHHHHHHS--SS-TT---TT-TTS--SSHHHHHHHHHHHHHHHHHHHHHHHHHHHHHHTHHHHHHHHHHHHHHHHHHHHTSTT-GGGTT-S------

Organism: NCBI:txid1159046